Protein AF-A0AAD5QBW0-F1 (afdb_monomer_lite)

Sequence (295 aa):
MEEVVDMKTALEKDIEQLQAEAQAVEAQLRQLMLPSTSAVSSTAVSDGLNMATITKKRRLNEEFDSYVEQIERKRSELRNLEKTMNSLRQRRDEKERLKDSMVWTPLRSLLVASGLVAAVQAGDPWGYSEKSTEYLPPSRWSELNPNCGGTHQSPINLEYEGPDIINRWNTTHGVVPLKFVGDCRNFNLRTLDDLFKWEFNGDSACKVKLQLEGGKTYTLAQYHIHSRSEHTIYRHHYSGEVHFVHKEDGGSGLLVTGLLLHAREGAAESAWVEDVWRTMNEGKEGEPVPVTMQL

Structure (mmCIF, N/CA/C/O backbone):
data_AF-A0AAD5QBW0-F1
#
_entry.id   AF-A0AAD5QBW0-F1
#
loop_
_atom_site.group_PDB
_atom_site.id
_atom_site.type_symbol
_atom_site.label_atom_id
_atom_site.label_alt_id
_atom_site.label_comp_id
_atom_site.label_asym_id
_atom_site.label_entity_id
_atom_site.label_seq_id
_atom_site.pdbx_PDB_ins_code
_atom_site.Cartn_x
_atom_site.Cartn_y
_atom_site.Cartn_z
_atom_site.occupancy
_atom_site.B_iso_or_equiv
_atom_site.auth_seq_id
_atom_site.auth_comp_id
_atom_site.auth_asym_id
_atom_site.auth_atom_id
_atom_site.pdbx_PDB_model_num
ATOM 1 N N . MET A 1 1 ? -1.010 14.456 -5.804 1.00 69.19 1 MET A N 1
ATOM 2 C CA . MET A 1 1 ? -0.952 15.038 -7.174 1.00 69.19 1 MET A CA 1
ATOM 3 C C . MET A 1 1 ? 0.492 15.233 -7.621 1.00 69.19 1 MET A C 1
ATOM 5 O O . MET A 1 1 ? 0.784 14.929 -8.768 1.00 69.19 1 MET A O 1
ATOM 9 N N . GLU A 1 2 ? 1.376 15.679 -6.727 1.00 75.31 2 GLU A N 1
ATOM 10 C CA . GLU A 1 2 ? 2.814 15.853 -6.984 1.00 75.31 2 GLU A CA 1
ATOM 11 C C . GLU A 1 2 ? 3.528 14.549 -7.369 1.00 75.31 2 GLU A C 1
ATOM 13 O O . GLU A 1 2 ? 4.184 14.512 -8.396 1.00 75.31 2 GLU A O 1
ATOM 18 N N . GLU A 1 3 ? 3.269 13.428 -6.690 1.00 75.50 3 GLU A N 1
ATOM 19 C CA . GLU A 1 3 ? 3.831 12.118 -7.086 1.00 75.50 3 GLU A CA 1
ATOM 20 C C . GLU A 1 3 ? 3.460 11.700 -8.514 1.00 75.50 3 GLU A C 1
ATOM 22 O O . GLU A 1 3 ? 4.251 11.111 -9.246 1.00 75.50 3 GLU A O 1
ATOM 27 N N . VAL A 1 4 ? 2.240 12.029 -8.937 1.00 75.69 4 VAL A N 1
ATOM 28 C CA . VAL A 1 4 ? 1.760 11.744 -10.292 1.00 75.69 4 VAL A CA 1
ATOM 29 C C . VAL A 1 4 ? 2.458 12.656 -11.309 1.00 75.69 4 VAL A C 1
ATOM 31 O O . VAL A 1 4 ? 2.722 12.233 -12.432 1.00 75.69 4 VAL A O 1
ATOM 34 N N . VAL A 1 5 ? 2.810 13.883 -10.908 1.00 82.56 5 VAL A N 1
ATOM 35 C CA . VAL A 1 5 ? 3.634 14.812 -11.699 1.00 82.56 5 VAL A CA 1
ATOM 36 C C . VAL A 1 5 ? 5.083 14.322 -11.785 1.00 82.56 5 VAL A C 1
ATOM 38 O O . VAL A 1 5 ? 5.668 14.363 -12.867 1.00 82.56 5 VAL A O 1
ATOM 41 N N . ASP A 1 6 ? 5.647 13.798 -10.699 1.00 86.00 6 ASP A N 1
ATOM 42 C CA . ASP A 1 6 ? 6.995 13.224 -10.681 1.00 86.00 6 ASP A CA 1
ATOM 43 C C . ASP A 1 6 ? 7.077 11.972 -11.561 1.00 86.00 6 ASP A C 1
ATOM 45 O O . ASP A 1 6 ? 7.988 11.853 -12.382 1.00 86.00 6 ASP A O 1
ATOM 49 N N . MET A 1 7 ? 6.084 11.078 -11.473 1.00 84.25 7 MET A N 1
ATOM 50 C CA . MET A 1 7 ? 5.963 9.925 -12.372 1.00 84.25 7 MET A CA 1
ATOM 51 C C . MET A 1 7 ? 5.832 10.355 -13.833 1.00 84.25 7 MET A C 1
ATOM 53 O O . MET A 1 7 ? 6.477 9.766 -14.699 1.00 84.25 7 MET A O 1
ATOM 57 N N . LYS A 1 8 ? 5.040 11.399 -14.115 1.00 87.50 8 LYS A N 1
ATOM 58 C CA . LYS A 1 8 ? 4.914 11.962 -15.463 1.00 87.50 8 LYS A CA 1
ATOM 59 C C . LYS A 1 8 ? 6.275 12.439 -15.977 1.00 87.50 8 LYS A C 1
ATOM 61 O O . LYS A 1 8 ? 6.683 12.051 -17.066 1.00 87.50 8 LYS A O 1
ATOM 66 N N . THR A 1 9 ? 6.984 13.221 -15.169 1.00 91.12 9 THR A N 1
ATOM 67 C CA . THR A 1 9 ? 8.290 13.797 -15.517 1.00 91.12 9 THR A CA 1
ATOM 68 C C . THR A 1 9 ? 9.342 12.709 -15.744 1.00 91.12 9 THR A C 1
ATOM 70 O O . THR A 1 9 ? 10.124 12.776 -16.691 1.00 91.12 9 THR A O 1
ATOM 73 N N . ALA A 1 10 ? 9.355 11.674 -14.899 1.00 91.25 10 ALA A N 1
ATOM 74 C CA . ALA A 1 10 ? 10.242 10.527 -15.064 1.00 91.25 10 ALA A CA 1
ATOM 75 C C . ALA A 1 10 ? 9.948 9.770 -16.368 1.00 91.25 10 ALA A C 1
ATOM 77 O O . ALA A 1 10 ? 10.866 9.444 -17.116 1.00 91.25 10 ALA A O 1
ATOM 78 N N . LEU A 1 11 ? 8.668 9.551 -16.677 1.00 90.06 11 LEU A N 1
ATOM 79 C CA . LEU A 1 11 ? 8.250 8.848 -17.884 1.00 90.06 11 LEU A CA 1
ATOM 80 C C . LEU A 1 11 ? 8.555 9.642 -19.162 1.00 90.06 11 LEU A C 1
ATOM 82 O O . LEU A 1 11 ? 8.978 9.056 -20.156 1.00 90.06 11 LEU A O 1
ATOM 86 N N . GLU A 1 12 ? 8.390 10.967 -19.137 1.00 91.62 12 GLU A N 1
ATOM 87 C CA . GLU A 1 12 ? 8.794 11.861 -20.230 1.00 91.62 12 GLU A CA 1
ATOM 88 C C . GLU A 1 12 ? 10.304 11.779 -20.483 1.00 91.62 12 GLU A C 1
ATOM 90 O O . GLU A 1 12 ? 10.724 11.593 -21.625 1.00 91.62 12 GLU A O 1
ATOM 95 N N . LYS A 1 13 ? 11.116 11.811 -19.421 1.00 94.75 13 LYS A N 1
ATOM 96 C CA . LYS A 1 13 ? 12.574 11.679 -19.525 1.00 94.75 13 LYS A CA 1
ATOM 97 C C . LYS A 1 13 ? 13.004 10.321 -20.089 1.00 94.75 13 LYS A C 1
ATOM 99 O O . LYS A 1 13 ? 13.911 10.259 -20.916 1.00 94.75 13 LYS A O 1
ATOM 104 N N . ASP A 1 14 ? 12.352 9.240 -19.669 1.00 92.38 14 ASP A N 1
ATOM 105 C CA . ASP A 1 14 ? 12.618 7.904 -20.207 1.00 92.38 14 ASP A CA 1
ATOM 106 C C . ASP A 1 14 ? 12.279 7.820 -21.703 1.00 92.38 14 ASP A C 1
ATOM 108 O O . ASP A 1 14 ? 13.019 7.211 -22.475 1.00 92.38 14 ASP A O 1
ATOM 112 N N . ILE A 1 15 ? 11.169 8.436 -22.131 1.00 91.38 15 ILE A N 1
ATOM 113 C CA . ILE A 1 15 ? 10.796 8.510 -23.550 1.00 91.38 15 ILE A CA 1
ATOM 114 C C . ILE A 1 15 ? 11.863 9.278 -24.335 1.00 91.38 15 ILE A C 1
ATOM 116 O O . ILE A 1 15 ? 12.281 8.805 -25.390 1.00 91.38 15 ILE A O 1
ATOM 120 N N . GLU A 1 16 ? 12.326 10.424 -23.831 1.00 93.56 16 GLU A N 1
ATOM 121 C CA . GLU A 1 16 ? 13.389 11.208 -24.472 1.00 93.56 16 GLU A CA 1
ATOM 122 C C . GLU A 1 16 ? 14.689 10.408 -24.608 1.00 93.56 16 GLU A C 1
ATOM 124 O O . GLU A 1 16 ? 15.319 10.425 -25.669 1.00 93.56 16 GLU A O 1
ATOM 129 N N . GLN A 1 17 ? 15.070 9.663 -23.567 1.00 95.44 17 GLN A N 1
ATOM 130 C CA . GLN A 1 17 ? 16.251 8.807 -23.608 1.00 95.44 17 GLN A CA 1
ATOM 131 C C . GLN A 1 17 ? 16.114 7.708 -24.671 1.00 95.44 17 GLN A C 1
ATOM 133 O O . GLN A 1 17 ? 16.999 7.566 -25.516 1.00 95.44 17 GLN A O 1
ATOM 138 N N . LEU A 1 18 ? 14.996 6.976 -24.684 1.00 91.56 18 LEU A N 1
ATOM 139 C CA . LEU A 1 18 ? 14.752 5.927 -25.680 1.00 91.56 18 LEU A CA 1
ATOM 140 C C . LEU A 1 18 ? 14.709 6.492 -27.105 1.00 91.56 18 LEU A C 1
ATOM 142 O O . LEU A 1 18 ? 15.187 5.858 -28.041 1.00 91.56 18 LEU A O 1
ATOM 146 N N . GLN A 1 19 ? 14.169 7.699 -27.290 1.00 90.94 19 GLN A N 1
ATOM 147 C CA . GLN A 1 19 ? 14.186 8.379 -28.585 1.00 90.94 19 GLN A CA 1
ATOM 148 C C . GLN A 1 19 ? 15.608 8.722 -29.037 1.00 90.94 19 GLN A C 1
ATOM 150 O O . GLN A 1 19 ? 15.917 8.565 -30.219 1.00 90.94 19 GLN A O 1
ATOM 155 N N . ALA A 1 20 ? 16.473 9.170 -28.126 1.00 93.94 20 ALA A N 1
ATOM 156 C CA . ALA A 1 20 ? 17.872 9.446 -28.438 1.00 93.94 20 ALA A CA 1
ATOM 157 C C . ALA A 1 20 ? 18.632 8.164 -28.823 1.00 93.94 20 ALA A C 1
ATOM 159 O O . ALA A 1 20 ? 19.391 8.159 -29.796 1.00 93.94 20 ALA A O 1
ATOM 160 N N . GLU A 1 21 ? 18.388 7.062 -28.111 1.00 93.56 21 GLU A N 1
ATOM 161 C CA . GLU A 1 21 ? 18.961 5.745 -28.415 1.00 93.56 21 GLU A CA 1
ATOM 162 C C . GLU A 1 21 ? 18.463 5.217 -29.773 1.00 93.56 21 GLU A C 1
ATOM 164 O O . GLU A 1 21 ? 19.273 4.835 -30.624 1.00 93.56 21 GLU A O 1
ATOM 169 N N . ALA A 1 22 ? 17.159 5.315 -30.051 1.00 86.69 22 ALA A N 1
ATOM 170 C CA . ALA A 1 22 ? 16.573 4.952 -31.343 1.00 86.69 22 ALA A CA 1
ATOM 171 C C . ALA A 1 22 ? 17.166 5.767 -32.507 1.00 86.69 22 ALA A C 1
ATOM 173 O O . ALA A 1 22 ? 17.507 5.205 -33.549 1.00 86.69 22 ALA A O 1
ATOM 174 N N . GLN A 1 23 ? 17.351 7.081 -32.330 1.00 89.50 23 GLN A N 1
ATOM 175 C CA . GLN A 1 23 ? 17.987 7.948 -33.331 1.00 89.50 23 GLN A CA 1
ATOM 176 C C . GLN A 1 23 ? 19.448 7.563 -33.587 1.00 89.50 23 GLN A C 1
ATOM 178 O O . GLN A 1 23 ? 19.913 7.616 -34.729 1.00 89.50 23 GLN A O 1
ATOM 183 N N . ALA A 1 24 ? 20.180 7.149 -32.549 1.00 91.44 24 ALA A N 1
ATOM 184 C CA . ALA A 1 24 ? 21.549 6.670 -32.699 1.00 91.44 24 ALA A CA 1
ATOM 185 C C . ALA A 1 24 ? 21.607 5.365 -33.513 1.00 91.44 24 ALA A C 1
ATOM 187 O O . ALA A 1 24 ? 22.466 5.227 -34.389 1.00 91.44 24 ALA A O 1
ATOM 188 N N . VAL A 1 25 ? 20.678 4.432 -33.277 1.00 86.38 25 VAL A N 1
ATOM 189 C CA . VAL A 1 25 ? 20.552 3.190 -34.061 1.00 86.38 25 VAL A CA 1
ATOM 190 C C . VAL A 1 25 ? 20.153 3.489 -35.509 1.00 86.38 25 VAL A C 1
ATOM 192 O O . VAL A 1 25 ? 20.772 2.969 -36.442 1.00 86.38 25 VAL A O 1
ATOM 195 N N . GLU A 1 26 ? 19.197 4.394 -35.728 1.00 84.62 26 GLU A N 1
ATOM 196 C CA . GLU A 1 26 ? 18.791 4.829 -37.068 1.00 84.62 26 GLU A CA 1
ATOM 197 C C . GLU A 1 26 ? 19.963 5.466 -37.838 1.00 84.62 26 GLU A C 1
ATOM 199 O O . GLU A 1 26 ? 20.172 5.187 -39.023 1.00 84.62 26 GLU A O 1
ATOM 204 N N . ALA A 1 27 ? 20.787 6.281 -37.173 1.00 83.62 27 ALA A N 1
ATOM 205 C CA . ALA A 1 27 ? 21.980 6.871 -37.777 1.00 83.62 27 ALA A CA 1
ATOM 206 C C . ALA A 1 27 ? 22.996 5.800 -38.215 1.00 83.62 27 ALA A C 1
ATOM 208 O O . ALA A 1 27 ? 23.568 5.904 -39.305 1.00 83.62 27 ALA A O 1
ATOM 209 N N . GLN A 1 28 ? 23.185 4.741 -37.418 1.00 86.06 28 GLN A N 1
ATOM 210 C CA . GLN A 1 28 ? 24.030 3.601 -37.793 1.00 86.06 28 GLN A CA 1
ATOM 211 C C . GLN A 1 28 ? 23.459 2.829 -38.991 1.00 86.06 28 GLN A C 1
ATOM 213 O O . GLN A 1 28 ? 24.207 2.462 -39.900 1.00 86.06 28 GLN A O 1
ATOM 218 N N . LEU A 1 29 ? 22.139 2.624 -39.039 1.00 76.81 29 LEU A N 1
ATOM 219 C CA . LEU A 1 29 ? 21.459 2.025 -40.192 1.00 76.81 29 LEU A CA 1
ATOM 220 C C . LEU A 1 29 ? 21.668 2.853 -41.463 1.00 76.81 29 LEU A C 1
ATOM 222 O O . LEU A 1 29 ? 22.031 2.298 -42.503 1.00 76.81 29 LEU A O 1
ATOM 226 N N . ARG A 1 30 ? 21.521 4.181 -41.379 1.00 77.69 30 ARG A N 1
ATOM 227 C CA . ARG A 1 30 ? 21.761 5.102 -42.503 1.00 77.69 30 ARG A CA 1
ATOM 228 C C . ARG A 1 30 ? 23.203 5.036 -43.003 1.00 77.69 30 ARG A C 1
ATOM 230 O O . ARG A 1 30 ? 23.413 4.982 -44.212 1.00 77.69 30 ARG A O 1
ATOM 237 N N . GLN A 1 31 ? 24.190 4.963 -42.107 1.00 81.19 31 GLN A N 1
ATOM 238 C CA . GLN A 1 31 ? 25.598 4.799 -42.494 1.00 81.19 31 GLN A CA 1
ATOM 239 C C . GLN A 1 31 ? 25.850 3.500 -43.269 1.00 81.19 31 GLN A C 1
ATOM 241 O O . GLN A 1 31 ? 26.624 3.498 -44.220 1.00 81.19 31 GLN A O 1
ATOM 246 N N . LEU A 1 32 ? 25.159 2.410 -42.920 1.00 71.44 32 LEU A N 1
ATOM 247 C CA . LEU A 1 32 ? 25.249 1.133 -43.640 1.00 71.44 32 LEU A CA 1
ATOM 248 C C . LEU A 1 32 ? 24.504 1.134 -44.990 1.00 71.44 32 LEU A C 1
ATOM 250 O O . LEU A 1 32 ? 24.638 0.184 -45.768 1.00 71.44 32 LEU A O 1
ATOM 254 N N . MET A 1 33 ? 23.679 2.148 -45.259 1.00 63.62 33 MET A N 1
ATOM 255 C CA . MET A 1 33 ? 22.932 2.326 -46.511 1.00 63.62 33 MET A CA 1
ATOM 256 C C . MET A 1 33 ? 23.618 3.298 -47.483 1.00 63.62 33 MET A C 1
ATOM 258 O O . MET A 1 33 ? 23.231 3.345 -48.650 1.00 63.62 33 MET A O 1
ATOM 262 N N . LEU A 1 34 ? 24.641 4.039 -47.040 1.00 61.66 34 LEU A N 1
ATOM 263 C CA . LEU A 1 34 ? 25.454 4.881 -47.916 1.00 61.66 34 LEU A CA 1
ATOM 264 C C . LEU A 1 34 ? 26.384 4.005 -48.777 1.00 61.66 34 LEU A C 1
ATOM 266 O O . LEU A 1 34 ? 27.020 3.093 -48.245 1.00 61.66 34 LEU A O 1
ATOM 270 N N . PRO A 1 35 ? 26.489 4.252 -50.096 1.00 54.19 35 PRO A N 1
ATOM 271 C CA . PRO A 1 35 ? 27.441 3.539 -50.938 1.00 54.19 35 PRO A CA 1
ATOM 272 C C . PRO A 1 35 ? 28.874 3.866 -50.506 1.00 54.19 35 PRO A C 1
ATOM 274 O O . PRO A 1 35 ? 29.204 5.020 -50.233 1.00 54.19 35 PRO A O 1
ATOM 277 N N . SER A 1 36 ? 29.727 2.843 -50.462 1.00 51.66 36 SER A N 1
ATOM 278 C CA . SER A 1 36 ? 31.157 2.951 -50.174 1.00 51.66 36 SER A CA 1
ATOM 279 C C . SER A 1 36 ? 31.815 3.908 -51.173 1.00 51.66 36 SER A C 1
ATOM 281 O O . SER A 1 36 ? 32.138 3.524 -52.295 1.00 51.66 36 SER A O 1
ATOM 283 N N . THR A 1 37 ? 32.023 5.172 -50.809 1.00 44.75 37 THR A N 1
ATOM 284 C CA . THR A 1 37 ? 32.803 6.101 -51.633 1.00 44.75 37 THR A CA 1
ATOM 285 C C . THR A 1 37 ? 34.286 5.827 -51.420 1.00 44.75 37 THR A C 1
ATOM 287 O O . THR A 1 37 ? 34.983 6.568 -50.730 1.00 44.75 37 THR A O 1
ATOM 290 N N . SER A 1 38 ? 34.781 4.740 -52.000 1.00 42.72 38 SER A N 1
ATOM 291 C CA . SER A 1 38 ? 36.212 4.528 -52.181 1.00 42.72 38 SER A CA 1
ATOM 292 C C . SER A 1 38 ? 36.469 3.757 -53.471 1.00 42.72 38 SER A C 1
ATOM 294 O O . SER A 1 38 ? 36.053 2.612 -53.602 1.00 42.72 38 SER A O 1
ATOM 296 N N . ALA A 1 39 ? 37.228 4.416 -54.350 1.00 39.44 39 ALA A N 1
ATOM 297 C CA . ALA A 1 39 ? 37.867 3.937 -55.574 1.00 39.44 39 ALA A CA 1
ATOM 298 C C . ALA A 1 39 ? 37.021 3.908 -56.862 1.00 39.44 39 ALA A C 1
ATOM 300 O O . ALA A 1 39 ? 36.385 2.928 -57.235 1.00 39.44 39 ALA A O 1
ATOM 301 N N . VAL A 1 40 ? 37.179 4.988 -57.633 1.00 43.34 40 VAL A N 1
ATOM 302 C CA . VAL A 1 40 ? 37.281 4.916 -59.094 1.00 43.34 40 VAL A CA 1
ATOM 303 C C . VAL A 1 40 ? 38.388 3.912 -59.443 1.00 43.34 40 VAL A C 1
ATOM 305 O O . VAL A 1 40 ? 39.564 4.218 -59.276 1.00 43.34 40 VAL A O 1
ATOM 308 N N . SER A 1 41 ? 38.024 2.720 -59.910 1.00 39.09 41 SER A N 1
ATOM 309 C CA . SER A 1 41 ? 38.798 1.961 -60.898 1.00 39.09 41 SER A CA 1
ATOM 310 C C . SER A 1 41 ? 37.943 0.825 -61.455 1.00 39.09 41 SER A C 1
ATOM 312 O O . SER A 1 41 ? 37.334 0.048 -60.727 1.00 39.09 41 SER A O 1
ATOM 314 N N . SER A 1 42 ? 37.881 0.781 -62.777 1.00 45.03 42 SER A N 1
ATOM 315 C CA . SER A 1 42 ? 37.133 -0.148 -63.609 1.00 45.03 42 SER A CA 1
ATOM 316 C C . SER A 1 42 ? 37.512 -1.613 -63.378 1.00 45.03 42 SER A C 1
ATOM 318 O O . SER A 1 42 ? 38.648 -1.979 -63.653 1.00 45.03 42 SER A O 1
ATOM 320 N N . THR A 1 43 ? 36.540 -2.443 -62.995 1.00 36.75 43 THR A N 1
ATOM 321 C CA . THR A 1 43 ? 36.213 -3.744 -63.621 1.00 36.75 43 THR A CA 1
ATOM 322 C C . THR A 1 43 ? 34.988 -4.330 -62.925 1.00 36.75 43 THR A C 1
ATOM 324 O O . THR A 1 43 ? 34.905 -4.340 -61.702 1.00 36.75 43 THR A O 1
ATOM 327 N N . ALA A 1 44 ? 34.025 -4.783 -63.722 1.00 48.62 44 ALA A N 1
ATOM 328 C CA . ALA A 1 44 ? 32.754 -5.322 -63.270 1.00 48.62 44 ALA A CA 1
ATOM 329 C C . ALA A 1 44 ? 32.923 -6.575 -62.396 1.00 48.62 44 ALA A C 1
ATOM 331 O O . ALA A 1 44 ? 33.355 -7.613 -62.889 1.00 48.62 44 ALA A O 1
ATOM 332 N N . VAL A 1 45 ? 32.485 -6.490 -61.140 1.00 37.97 45 VAL A N 1
ATOM 333 C CA . VAL A 1 45 ? 31.944 -7.611 -60.365 1.00 37.97 45 VAL A CA 1
ATOM 334 C C . VAL A 1 45 ? 30.776 -7.049 -59.560 1.00 37.97 45 VAL A C 1
ATOM 336 O O . VAL A 1 45 ? 30.890 -6.001 -58.931 1.00 37.97 45 VAL A O 1
ATOM 339 N N . SER A 1 46 ? 29.623 -7.705 -59.646 1.00 45.78 46 SER A N 1
ATOM 340 C CA . SER A 1 46 ? 28.444 -7.404 -58.841 1.00 45.78 46 SER A CA 1
ATOM 341 C C . SER A 1 46 ? 28.792 -7.524 -57.354 1.00 45.78 46 SER A C 1
ATOM 343 O O . SER A 1 46 ? 28.916 -8.640 -56.844 1.00 45.78 46 SER A O 1
ATOM 345 N N . ASP A 1 47 ? 28.954 -6.389 -56.676 1.00 43.91 47 ASP A N 1
ATOM 346 C CA . ASP A 1 47 ? 29.185 -6.311 -55.233 1.00 43.91 47 ASP A CA 1
ATOM 347 C C . ASP A 1 47 ? 27.907 -6.745 -54.498 1.00 43.91 47 ASP A C 1
ATOM 349 O O . ASP A 1 47 ? 27.021 -5.954 -54.167 1.00 43.91 47 ASP A O 1
ATOM 353 N N . GLY A 1 48 ? 27.767 -8.055 -54.292 1.00 48.03 48 GLY A N 1
ATOM 354 C CA . GLY A 1 48 ? 26.804 -8.590 -53.343 1.00 48.03 48 GLY A CA 1
ATOM 355 C C . GLY A 1 48 ? 27.161 -8.062 -51.958 1.00 48.03 48 GLY A C 1
ATOM 356 O O . GLY A 1 48 ? 28.303 -8.210 -51.523 1.00 48.03 48 GLY A O 1
ATOM 357 N N . LEU A 1 49 ? 26.203 -7.434 -51.265 1.00 54.53 49 LEU A N 1
ATOM 358 C CA . LEU A 1 49 ? 26.382 -7.017 -49.874 1.00 54.53 49 LEU A CA 1
ATOM 359 C C . LEU A 1 49 ? 27.014 -8.173 -49.080 1.00 54.53 49 LEU A C 1
ATOM 361 O O . LEU A 1 49 ? 26.419 -9.245 -48.974 1.00 54.53 49 LEU A O 1
ATOM 365 N N . ASN A 1 50 ? 28.205 -7.951 -48.516 1.00 64.69 50 ASN A N 1
ATOM 366 C CA . ASN A 1 50 ? 28.871 -8.915 -47.642 1.00 64.69 50 ASN A CA 1
ATOM 367 C C . ASN A 1 50 ? 27.869 -9.404 -46.575 1.00 64.69 50 ASN A C 1
ATOM 369 O O . ASN A 1 50 ? 27.222 -8.585 -45.917 1.00 64.69 50 ASN A O 1
ATOM 373 N N . MET A 1 51 ? 27.726 -10.722 -46.397 1.00 60.12 51 MET A N 1
ATOM 374 C CA . MET A 1 51 ? 26.804 -11.339 -45.428 1.00 60.12 51 MET A CA 1
ATOM 375 C C . MET A 1 51 ? 26.925 -10.747 -44.012 1.00 60.12 51 MET A C 1
ATOM 377 O O . MET A 1 51 ? 25.931 -10.670 -43.284 1.00 60.12 51 MET A O 1
ATOM 381 N N . ALA A 1 52 ? 28.111 -10.260 -43.633 1.00 67.75 52 ALA A N 1
ATOM 382 C CA . ALA A 1 52 ? 28.333 -9.536 -42.382 1.00 67.75 52 ALA A CA 1
ATOM 383 C C . ALA A 1 52 ? 27.539 -8.214 -42.301 1.00 67.75 52 ALA A C 1
ATOM 385 O O . ALA A 1 52 ? 26.936 -7.910 -41.271 1.00 67.75 52 ALA A O 1
ATOM 386 N N . THR A 1 53 ? 27.474 -7.451 -43.395 1.00 66.94 53 THR A N 1
ATOM 387 C CA . THR A 1 53 ? 26.697 -6.206 -43.505 1.00 66.94 53 THR A CA 1
ATOM 388 C C . THR A 1 53 ? 25.198 -6.479 -43.439 1.00 66.94 53 THR A C 1
ATOM 390 O O . THR A 1 53 ? 24.475 -5.754 -42.761 1.00 66.94 53 THR A O 1
ATOM 393 N N . ILE A 1 54 ? 24.730 -7.545 -44.097 1.00 68.44 54 ILE A N 1
ATOM 394 C CA . ILE A 1 54 ? 23.319 -7.968 -44.060 1.00 68.44 54 ILE A CA 1
ATOM 395 C C . ILE A 1 54 ? 22.915 -8.343 -42.630 1.00 68.44 54 ILE A C 1
ATOM 397 O O . ILE A 1 54 ? 21.899 -7.870 -42.124 1.00 68.44 54 ILE A O 1
ATOM 401 N N . THR A 1 55 ? 23.749 -9.133 -41.951 1.00 72.56 55 THR A N 1
ATOM 402 C CA . THR A 1 55 ? 23.507 -9.559 -40.565 1.00 72.56 55 THR A CA 1
ATOM 403 C C . THR A 1 55 ? 23.496 -8.366 -39.605 1.00 72.56 55 THR A C 1
ATOM 405 O O . THR A 1 55 ? 22.623 -8.271 -38.744 1.00 72.56 55 THR A O 1
ATOM 408 N N . LYS A 1 56 ? 24.416 -7.408 -39.784 1.00 76.69 56 LYS A N 1
ATOM 409 C CA . LYS A 1 56 ? 24.465 -6.183 -38.973 1.00 76.69 56 LYS A CA 1
ATOM 410 C C . LYS A 1 56 ? 23.240 -5.289 -39.189 1.00 76.69 56 LYS A C 1
ATOM 412 O O . LYS A 1 56 ? 22.691 -4.793 -38.213 1.00 76.69 56 LYS A O 1
ATOM 417 N N . LYS A 1 57 ? 22.788 -5.114 -40.438 1.00 70.19 57 LYS A N 1
ATOM 418 C CA . LYS A 1 57 ? 21.556 -4.367 -40.756 1.00 70.19 57 LYS A CA 1
ATOM 419 C C . LYS A 1 57 ? 20.333 -4.994 -40.103 1.00 70.19 57 LYS A C 1
ATOM 421 O O . LYS A 1 57 ? 19.548 -4.283 -39.493 1.00 70.19 57 LYS A O 1
ATOM 426 N N . ARG A 1 58 ? 20.201 -6.320 -40.192 1.00 73.62 58 ARG A N 1
ATOM 427 C CA . ARG A 1 58 ? 19.096 -7.046 -39.562 1.00 73.62 58 ARG A CA 1
ATOM 428 C C . ARG A 1 58 ? 19.060 -6.817 -38.050 1.00 73.62 58 ARG A C 1
ATOM 430 O O . ARG A 1 58 ? 18.014 -6.455 -37.535 1.00 73.62 58 ARG A O 1
ATOM 437 N N . ARG A 1 59 ? 20.203 -6.956 -37.369 1.00 79.81 59 ARG A N 1
ATOM 438 C CA . ARG A 1 59 ? 20.297 -6.732 -35.919 1.00 79.81 59 ARG A CA 1
ATOM 439 C C . ARG A 1 59 ? 19.918 -5.303 -35.521 1.00 79.81 59 ARG A C 1
ATOM 441 O O . ARG A 1 59 ? 19.188 -5.127 -34.560 1.00 79.81 59 ARG A O 1
ATOM 448 N N . LEU A 1 60 ? 20.409 -4.300 -36.250 1.00 75.00 60 LEU A N 1
ATOM 449 C CA . LEU A 1 60 ? 20.087 -2.900 -35.958 1.00 75.00 60 LEU A CA 1
ATOM 450 C C . LEU A 1 60 ? 18.615 -2.569 -36.245 1.00 75.00 60 LEU A C 1
ATOM 452 O O . LEU A 1 60 ? 18.042 -1.763 -35.527 1.00 75.00 60 LEU A O 1
ATOM 456 N N . ASN A 1 61 ? 17.996 -3.191 -37.255 1.00 73.50 61 ASN A N 1
ATOM 457 C CA . ASN A 1 61 ? 16.552 -3.071 -37.477 1.00 73.50 61 ASN A CA 1
ATOM 458 C C . ASN A 1 61 ? 15.755 -3.688 -36.319 1.00 73.50 61 ASN A C 1
ATOM 460 O O . ASN A 1 61 ? 14.869 -3.031 -35.798 1.00 73.50 61 ASN A O 1
ATOM 464 N N . GLU A 1 62 ? 16.101 -4.905 -35.883 1.00 80.56 62 GLU A N 1
ATOM 465 C CA . GLU A 1 62 ? 15.451 -5.558 -34.732 1.00 80.56 62 GLU A CA 1
ATOM 466 C C . GLU A 1 62 ? 15.607 -4.716 -33.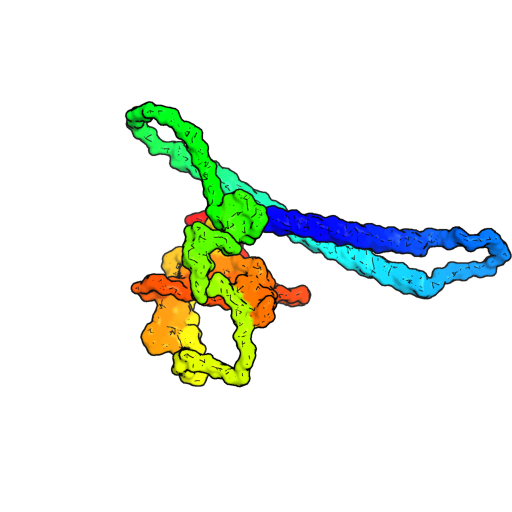446 1.00 80.56 62 GLU A C 1
ATOM 468 O O . GLU A 1 62 ? 14.676 -4.595 -32.653 1.00 80.56 62 GLU A O 1
ATOM 473 N N . GLU A 1 63 ? 16.771 -4.088 -33.254 1.00 85.12 63 GLU A N 1
ATOM 474 C CA . GLU A 1 63 ? 17.036 -3.173 -32.139 1.00 85.12 63 GLU A CA 1
ATOM 475 C C . GLU A 1 63 ? 16.222 -1.870 -32.245 1.00 85.12 63 GLU A C 1
ATOM 477 O O . GLU A 1 63 ? 15.645 -1.424 -31.256 1.00 85.12 63 GLU A O 1
ATOM 482 N N . PHE A 1 64 ? 16.118 -1.283 -33.441 1.00 78.19 64 PHE A N 1
ATOM 483 C CA . PHE A 1 64 ? 15.297 -0.097 -33.689 1.00 78.19 64 PHE A CA 1
ATOM 484 C C . PHE A 1 64 ? 13.806 -0.369 -33.450 1.00 78.19 64 PHE A C 1
ATOM 486 O O . PHE A 1 64 ? 13.152 0.410 -32.758 1.00 78.19 64 PHE A O 1
ATOM 493 N N . ASP A 1 65 ? 13.287 -1.488 -33.959 1.00 75.56 65 ASP A N 1
ATOM 494 C CA . ASP A 1 65 ? 11.890 -1.892 -33.777 1.00 75.56 65 ASP A CA 1
ATOM 495 C C . ASP A 1 65 ? 11.562 -2.089 -32.284 1.00 75.56 65 ASP A C 1
ATOM 497 O O . ASP A 1 65 ? 10.527 -1.620 -31.809 1.00 75.56 65 ASP A O 1
ATOM 501 N N . SER A 1 66 ? 12.487 -2.677 -31.513 1.00 87.19 66 SER A N 1
ATOM 502 C CA . SER A 1 66 ? 12.367 -2.798 -30.051 1.00 87.19 66 SER A CA 1
ATOM 503 C C . SER A 1 66 ? 12.295 -1.438 -29.346 1.00 87.19 66 SER A C 1
ATOM 505 O O . SER A 1 66 ? 11.469 -1.244 -28.450 1.00 87.19 66 SER A O 1
ATOM 507 N N . TYR A 1 67 ? 13.116 -0.460 -29.747 1.00 79.75 67 TYR A N 1
ATOM 508 C CA . TYR A 1 67 ? 13.024 0.891 -29.186 1.00 79.75 67 TYR A CA 1
ATOM 509 C C . TYR A 1 67 ? 11.693 1.567 -29.527 1.00 79.75 67 TYR A C 1
ATOM 511 O O . TYR A 1 67 ? 11.107 2.226 -28.666 1.00 79.75 67 TYR A O 1
ATOM 519 N N . VAL A 1 68 ? 11.188 1.396 -30.753 1.00 79.38 68 VAL A N 1
ATOM 520 C CA . VAL A 1 68 ? 9.885 1.941 -31.164 1.00 79.38 68 VAL A CA 1
ATOM 521 C C . VAL A 1 68 ? 8.761 1.368 -30.299 1.00 79.38 68 VAL A C 1
ATOM 523 O O . VAL A 1 68 ? 7.963 2.140 -29.767 1.00 79.38 68 VAL A O 1
ATOM 526 N N . GLU A 1 69 ? 8.737 0.052 -30.079 1.00 83.81 69 GLU A N 1
ATOM 527 C CA . GLU A 1 69 ? 7.735 -0.604 -29.231 1.00 83.81 69 GLU A CA 1
ATOM 528 C C . GLU A 1 69 ? 7.781 -0.088 -27.781 1.00 83.81 69 GLU A C 1
ATOM 530 O O . GLU A 1 69 ? 6.752 0.272 -27.198 1.00 83.81 69 GLU A O 1
ATOM 535 N N . GLN A 1 70 ? 8.983 0.047 -27.208 1.00 83.81 70 GLN A N 1
ATOM 536 C CA . GLN A 1 70 ? 9.165 0.601 -25.862 1.00 83.81 70 GLN A CA 1
ATOM 537 C C . GLN A 1 70 ? 8.689 2.060 -25.760 1.00 83.81 70 GLN A C 1
ATOM 539 O O . GLN A 1 70 ? 8.031 2.433 -24.782 1.00 83.81 70 GLN A O 1
ATOM 544 N N . ILE A 1 71 ? 8.970 2.886 -26.775 1.00 83.50 71 ILE A N 1
ATOM 545 C CA . ILE A 1 71 ? 8.502 4.278 -26.847 1.00 83.50 71 ILE A CA 1
ATOM 546 C C . ILE A 1 71 ? 6.973 4.328 -26.931 1.00 83.50 71 ILE A C 1
ATOM 548 O O . ILE A 1 71 ? 6.345 5.132 -26.236 1.00 83.50 71 ILE A O 1
ATOM 552 N N . GLU A 1 72 ? 6.347 3.493 -27.762 1.00 83.88 72 GLU A N 1
ATOM 553 C CA . GLU A 1 72 ? 4.888 3.444 -27.899 1.00 83.88 72 GLU A CA 1
ATOM 554 C C . GLU A 1 72 ? 4.199 3.025 -26.598 1.00 83.88 72 GLU A C 1
ATOM 556 O O . GLU A 1 72 ? 3.209 3.656 -26.199 1.00 83.88 72 GLU A O 1
ATOM 561 N N . ARG A 1 73 ? 4.764 2.037 -25.893 1.00 87.81 73 ARG A N 1
ATOM 562 C CA . ARG A 1 73 ? 4.296 1.598 -24.575 1.00 87.81 73 ARG A CA 1
ATOM 563 C C . ARG A 1 73 ? 4.368 2.726 -23.550 1.00 87.81 73 ARG A C 1
ATOM 565 O O . ARG A 1 73 ? 3.335 3.083 -22.981 1.00 87.81 73 ARG A O 1
ATOM 572 N N . LYS A 1 74 ? 5.535 3.360 -23.381 1.00 86.81 74 LYS A N 1
ATOM 573 C CA . LYS A 1 74 ? 5.696 4.477 -22.431 1.00 86.81 74 LYS A CA 1
ATOM 574 C C . LYS A 1 74 ? 4.818 5.677 -22.791 1.00 86.81 74 LYS A C 1
ATOM 576 O O . LYS A 1 74 ? 4.231 6.298 -21.911 1.00 86.81 74 LYS A O 1
ATOM 581 N N . ARG A 1 75 ? 4.626 5.982 -24.080 1.00 87.12 75 ARG A N 1
ATOM 582 C CA . ARG A 1 75 ? 3.663 7.014 -24.517 1.00 87.12 75 ARG A CA 1
ATOM 583 C C . ARG A 1 75 ? 2.220 6.648 -24.173 1.00 87.12 75 ARG A C 1
ATOM 585 O O . ARG A 1 75 ? 1.418 7.539 -23.906 1.00 87.12 75 ARG A O 1
ATOM 592 N N . SER A 1 76 ? 1.861 5.367 -24.210 1.00 85.19 76 SER A N 1
ATOM 593 C CA . SER A 1 76 ? 0.538 4.900 -23.783 1.00 85.19 76 SER A CA 1
ATOM 594 C C . SER A 1 76 ? 0.334 5.060 -22.281 1.00 85.19 76 SER A C 1
ATOM 596 O O . SER A 1 76 ? -0.690 5.598 -21.858 1.00 85.19 76 SER A O 1
ATOM 598 N N . GLU A 1 77 ? 1.338 4.681 -21.490 1.00 88.25 77 GLU A N 1
ATOM 599 C CA . GLU A 1 77 ? 1.367 4.906 -20.043 1.00 88.25 77 GLU A CA 1
ATOM 600 C C . GLU A 1 77 ? 1.231 6.399 -19.718 1.00 88.25 77 GLU A C 1
ATOM 602 O O . GLU A 1 77 ? 0.388 6.769 -18.902 1.00 88.25 77 GLU A O 1
ATOM 607 N N . LEU A 1 78 ? 1.948 7.267 -20.442 1.00 88.19 78 LEU A N 1
ATOM 608 C CA . LEU A 1 78 ? 1.868 8.720 -20.284 1.00 88.19 78 LEU A CA 1
ATOM 609 C C . LEU A 1 78 ? 0.454 9.245 -20.565 1.00 88.19 78 LEU A C 1
ATOM 611 O O . LEU A 1 78 ? -0.094 9.996 -19.763 1.00 88.19 78 LEU A O 1
ATOM 615 N N . ARG A 1 79 ? -0.185 8.801 -21.657 1.00 86.31 79 ARG A N 1
ATOM 616 C CA . ARG A 1 79 ? -1.575 9.180 -21.976 1.00 86.31 79 ARG A CA 1
ATOM 617 C C . ARG A 1 79 ? -2.560 8.738 -20.896 1.00 86.31 79 ARG A C 1
ATOM 619 O O . ARG A 1 79 ? -3.501 9.470 -20.591 1.00 86.31 79 ARG A O 1
ATOM 626 N N . ASN A 1 80 ? -2.385 7.540 -20.344 1.00 83.25 80 ASN A N 1
ATOM 627 C CA . ASN A 1 80 ? -3.238 7.045 -19.265 1.00 83.25 80 ASN A CA 1
ATOM 628 C C . ASN A 1 80 ? -3.025 7.859 -17.986 1.00 83.25 80 ASN A C 1
ATOM 630 O O . ASN A 1 80 ? -3.999 8.279 -17.364 1.00 83.25 80 ASN A O 1
ATOM 634 N N . LEU A 1 81 ? -1.771 8.162 -17.652 1.00 86.88 81 LEU A N 1
ATOM 635 C CA . LEU A 1 81 ? -1.415 9.000 -16.514 1.00 86.88 81 LEU A CA 1
ATOM 636 C C . LEU A 1 81 ? -2.017 10.407 -16.638 1.00 86.88 81 LEU A C 1
ATOM 638 O O . LEU A 1 81 ? -2.608 10.910 -15.685 1.00 86.88 81 LEU A O 1
ATOM 642 N N . GLU A 1 82 ? -1.954 11.019 -17.822 1.00 84.62 82 GLU A N 1
ATOM 643 C CA . GLU A 1 82 ? -2.553 12.330 -18.092 1.00 84.62 82 GLU A CA 1
ATOM 644 C C . GLU A 1 82 ? -4.079 12.322 -17.979 1.00 84.62 82 GLU A C 1
ATOM 646 O O . GLU A 1 82 ? -4.659 13.251 -17.412 1.00 84.62 82 GLU A O 1
ATOM 651 N N . LYS A 1 83 ? -4.748 11.267 -18.463 1.00 83.00 83 LYS A N 1
ATOM 652 C CA . LYS A 1 83 ? -6.195 11.091 -18.256 1.00 83.00 83 LYS A CA 1
ATOM 653 C C . LYS A 1 83 ? -6.528 11.023 -16.770 1.00 83.00 83 LYS A C 1
ATOM 655 O O . LYS A 1 83 ? -7.438 11.726 -16.326 1.00 83.00 83 LYS A O 1
ATOM 660 N N . THR A 1 84 ? -5.768 10.244 -16.002 1.00 79.69 84 THR A N 1
ATOM 661 C CA . THR A 1 84 ? -5.932 10.152 -14.549 1.00 79.69 84 THR A CA 1
ATOM 662 C C . THR A 1 84 ? -5.736 11.521 -13.906 1.00 79.69 84 THR A C 1
ATOM 664 O O . THR A 1 84 ? -6.627 11.992 -13.205 1.00 79.69 84 THR A O 1
ATOM 667 N N . MET A 1 85 ? -4.651 12.232 -14.219 1.00 82.06 85 MET A N 1
ATOM 668 C CA . MET A 1 85 ? -4.396 13.581 -13.700 1.00 82.06 85 MET A CA 1
ATOM 669 C C . MET A 1 85 ? -5.523 14.567 -14.013 1.00 82.06 85 MET A C 1
ATOM 671 O O . MET A 1 85 ? -5.923 15.335 -13.139 1.00 82.06 85 MET A O 1
ATOM 675 N N . ASN A 1 86 ? -6.047 14.553 -15.238 1.00 83.38 86 ASN A N 1
ATOM 676 C CA . ASN A 1 86 ? -7.147 15.427 -15.631 1.00 83.38 86 ASN A CA 1
ATOM 677 C C . ASN A 1 86 ? -8.430 15.088 -14.867 1.00 83.38 86 ASN A C 1
ATOM 679 O O . ASN A 1 86 ? -9.099 16.000 -14.385 1.00 83.38 86 ASN A O 1
ATOM 683 N N . SER A 1 87 ? -8.731 13.800 -14.680 1.00 79.88 87 SER A N 1
ATOM 684 C CA . SER A 1 87 ? -9.881 13.380 -13.873 1.00 79.88 87 SER A CA 1
ATOM 685 C C . SER A 1 87 ? -9.749 13.821 -12.409 1.00 79.88 87 SER A C 1
ATOM 687 O O . SER A 1 87 ? -10.705 14.329 -11.829 1.00 79.88 87 SER A O 1
ATOM 689 N N . LEU A 1 88 ? -8.545 13.727 -11.833 1.00 78.75 88 LEU A N 1
ATOM 690 C CA . LEU A 1 88 ? -8.262 14.165 -10.466 1.00 78.75 88 LEU A CA 1
ATOM 691 C C . LEU A 1 88 ? -8.370 15.683 -10.311 1.00 78.75 88 LEU A C 1
ATOM 693 O O . LEU A 1 88 ? -8.947 16.163 -9.338 1.00 78.75 88 LEU A O 1
ATOM 697 N N . ARG A 1 89 ? -7.859 16.450 -11.281 1.00 83.38 89 ARG A N 1
ATOM 698 C CA . ARG A 1 89 ? -8.018 17.912 -11.305 1.00 83.38 89 ARG A CA 1
ATOM 699 C C . ARG A 1 89 ? -9.488 18.304 -11.385 1.00 83.38 89 ARG A C 1
ATOM 701 O O . ARG A 1 89 ? -9.922 19.146 -10.611 1.00 83.38 89 ARG A O 1
ATOM 708 N N . GLN A 1 90 ? -10.258 17.652 -12.254 1.00 80.56 90 GLN A N 1
ATOM 709 C CA . GLN A 1 90 ? -11.686 17.919 -12.389 1.00 80.56 90 GLN A CA 1
ATOM 710 C C . GLN A 1 90 ? -12.446 17.643 -11.085 1.00 80.56 90 GLN A C 1
ATOM 712 O O . GLN A 1 90 ? -13.254 18.476 -10.681 1.00 80.56 90 GLN A O 1
ATOM 717 N N . ARG A 1 91 ? -12.147 16.529 -10.401 1.00 79.38 91 ARG A N 1
ATOM 718 C CA . ARG A 1 91 ? -12.728 16.204 -9.086 1.00 79.38 91 ARG A CA 1
ATOM 719 C C . ARG A 1 91 ? -12.370 17.243 -8.026 1.00 79.38 91 ARG A C 1
ATOM 721 O O . ARG A 1 91 ? -13.246 17.700 -7.299 1.00 79.38 91 ARG A O 1
ATOM 728 N N . ARG A 1 92 ? -11.107 17.678 -7.973 1.00 80.75 92 ARG A N 1
ATOM 729 C CA . ARG A 1 92 ? -10.677 18.757 -7.072 1.00 80.75 92 ARG A CA 1
ATOM 730 C C . ARG A 1 92 ? -11.433 20.058 -7.354 1.00 80.75 92 ARG A C 1
ATOM 732 O O . ARG A 1 92 ? -11.931 20.682 -6.426 1.00 80.75 92 ARG A O 1
ATOM 739 N N . ASP A 1 93 ? -11.549 20.457 -8.616 1.00 81.94 93 ASP A N 1
ATOM 740 C CA . ASP A 1 93 ? -12.214 21.707 -8.997 1.00 81.94 93 ASP A CA 1
ATOM 741 C C . ASP A 1 93 ? -13.742 21.643 -8.780 1.00 81.94 93 ASP A C 1
ATOM 743 O O . ASP A 1 93 ? -14.400 22.663 -8.572 1.00 81.94 93 ASP A O 1
ATOM 747 N N . GLU A 1 94 ? -14.342 20.454 -8.851 1.00 80.81 94 GLU A N 1
ATOM 748 C CA . GLU A 1 94 ? -15.728 20.209 -8.437 1.00 80.81 94 GLU A CA 1
ATOM 749 C C . GLU A 1 94 ? -15.881 20.323 -6.917 1.00 80.81 94 GLU A C 1
ATOM 751 O O . GLU A 1 94 ? -16.789 21.003 -6.445 1.00 80.81 94 GLU A O 1
ATOM 756 N N . LYS A 1 95 ? -14.947 19.757 -6.148 1.00 71.88 95 LYS A N 1
ATOM 757 C CA . LYS A 1 95 ? -14.915 19.853 -4.685 1.00 71.88 95 LYS A CA 1
ATOM 758 C C . LYS A 1 95 ? -14.768 21.289 -4.191 1.00 71.88 95 LYS A C 1
ATOM 760 O O . LYS A 1 95 ? -15.488 21.682 -3.278 1.00 71.88 95 LYS A O 1
ATOM 765 N N . GLU A 1 96 ? -13.892 22.084 -4.802 1.00 74.38 96 GLU A N 1
ATOM 766 C CA . GLU A 1 96 ? -13.761 23.512 -4.481 1.00 74.38 96 GLU A CA 1
ATOM 767 C C . GLU A 1 96 ? -15.052 24.277 -4.800 1.00 74.38 96 GLU A C 1
ATOM 769 O O . GLU A 1 96 ? -15.547 25.026 -3.963 1.00 74.38 96 GLU A O 1
ATOM 774 N N . ARG A 1 97 ? -15.694 23.994 -5.942 1.00 76.25 97 ARG A N 1
ATOM 775 C CA . ARG A 1 97 ? -17.009 24.576 -6.266 1.00 76.25 97 ARG A CA 1
ATOM 776 C C . ARG A 1 97 ? -18.104 24.169 -5.280 1.00 76.25 97 ARG A C 1
ATOM 778 O O . ARG A 1 97 ? -18.947 24.997 -4.937 1.00 76.25 97 ARG A O 1
ATOM 785 N N . LEU A 1 98 ? -18.104 22.922 -4.809 1.00 71.94 98 LEU A N 1
ATOM 786 C CA . LEU A 1 98 ? -19.047 22.453 -3.794 1.00 71.94 98 LEU A CA 1
ATOM 787 C C . LEU A 1 98 ? -18.798 23.131 -2.442 1.00 71.94 98 LEU A C 1
ATOM 789 O O . LEU A 1 98 ? -19.758 23.586 -1.819 1.00 71.94 98 LEU A O 1
ATOM 793 N N . LYS A 1 99 ? -17.535 23.267 -2.017 1.00 66.75 99 LYS A N 1
ATOM 794 C CA . LYS A 1 99 ? -17.163 24.022 -0.811 1.00 66.75 99 LYS A CA 1
ATOM 795 C C . LYS A 1 99 ? -17.629 25.475 -0.904 1.00 66.75 99 LYS A C 1
ATOM 797 O O . LYS A 1 99 ? -18.297 25.932 0.019 1.00 66.75 99 LYS A O 1
ATOM 802 N N . ASP A 1 100 ? -17.377 26.150 -2.024 1.00 68.12 100 ASP A N 1
ATOM 803 C CA . ASP A 1 100 ? -17.824 27.529 -2.260 1.00 68.12 100 ASP A CA 1
ATOM 804 C C . ASP A 1 100 ? -19.357 27.651 -2.253 1.00 68.12 100 ASP A C 1
ATOM 806 O O . ASP A 1 100 ? -19.907 28.617 -1.723 1.00 68.12 100 ASP A O 1
ATOM 810 N N . SER A 1 101 ? -20.073 26.646 -2.774 1.00 60.25 101 SER A N 1
ATOM 811 C CA . SER A 1 101 ? -21.544 26.615 -2.763 1.00 60.25 101 SER A CA 1
ATOM 812 C C . SER A 1 101 ? -22.154 26.366 -1.376 1.00 60.25 101 SER A C 1
ATOM 814 O O . SER A 1 101 ? -23.282 26.783 -1.115 1.00 60.25 101 SER A O 1
ATOM 816 N N . MET A 1 102 ? -21.414 25.717 -0.469 1.00 49.09 102 MET A N 1
ATOM 817 C CA . MET A 1 102 ? -21.868 25.395 0.889 1.00 49.09 102 MET A CA 1
ATOM 818 C C . MET A 1 102 ? -21.712 26.580 1.862 1.00 49.09 102 MET A C 1
ATOM 820 O O . MET A 1 102 ? -22.282 26.571 2.954 1.00 49.09 102 MET A O 1
ATOM 824 N N . VAL A 1 103 ? -21.026 27.654 1.451 1.00 48.12 103 VAL A N 1
ATOM 825 C CA . VAL A 1 103 ? -20.916 28.917 2.198 1.00 48.12 103 VAL A CA 1
ATOM 826 C C . VAL A 1 103 ? -22.025 29.896 1.774 1.00 48.12 103 VAL A C 1
ATOM 828 O O . VAL A 1 103 ? -21.753 31.003 1.323 1.00 48.12 103 VAL A O 1
ATOM 831 N N . TRP A 1 104 ? -23.307 29.531 1.924 1.00 35.00 104 TRP A N 1
ATOM 832 C CA . TRP A 1 104 ? -24.395 30.528 1.924 1.00 35.00 104 TRP A CA 1
ATOM 833 C C . TRP A 1 104 ? -25.668 30.068 2.653 1.00 35.00 104 TRP A C 1
ATOM 835 O O . TRP A 1 104 ? -26.659 29.716 2.034 1.00 35.00 104 TRP A O 1
ATOM 845 N N . THR A 1 105 ? -25.659 30.160 3.988 1.00 42.84 105 THR A N 1
ATOM 846 C CA . THR A 1 105 ? -26.720 30.856 4.749 1.00 42.84 105 THR A CA 1
ATOM 847 C C . THR A 1 105 ? -26.224 31.221 6.155 1.00 42.84 105 THR A C 1
ATOM 849 O O . THR A 1 105 ? -26.303 30.393 7.062 1.00 42.84 105 THR A O 1
ATOM 852 N N . PRO A 1 106 ? -25.800 32.474 6.398 1.00 40.16 106 PRO A N 1
ATOM 853 C CA . PRO A 1 106 ? -25.880 33.056 7.727 1.00 40.16 106 PRO A CA 1
ATOM 854 C C . PRO A 1 106 ? -26.876 34.219 7.714 1.00 40.16 106 PRO A C 1
ATOM 856 O O . PRO A 1 106 ? -26.698 35.232 7.033 1.00 40.16 106 PRO A O 1
ATOM 859 N N . LEU A 1 107 ? -27.949 34.080 8.492 1.00 36.25 107 LEU A N 1
ATOM 860 C CA . LEU A 1 107 ? -28.791 35.211 8.850 1.00 36.25 107 LEU A CA 1
ATOM 861 C C . LEU A 1 107 ? -27.972 36.151 9.754 1.00 36.25 107 LEU A C 1
ATOM 863 O O . LEU A 1 107 ? -27.430 35.745 10.778 1.00 36.25 107 LEU A O 1
ATOM 867 N N . ARG A 1 108 ? -27.876 37.404 9.309 1.00 38.56 108 ARG A N 1
ATOM 868 C CA . ARG A 1 108 ? -27.236 38.586 9.909 1.00 38.56 108 ARG A CA 1
ATOM 869 C C . ARG A 1 108 ? -27.111 38.607 11.443 1.00 38.56 108 ARG A C 1
ATOM 871 O O . ARG A 1 108 ? -28.111 38.619 12.154 1.00 38.56 108 ARG A O 1
ATOM 878 N N . SER A 1 109 ? -25.901 38.899 11.919 1.00 31.31 109 SER A N 1
ATOM 879 C CA . SER A 1 109 ? -25.656 39.879 12.990 1.00 31.31 109 SER A CA 1
ATOM 880 C C . SER A 1 109 ? -24.279 40.524 12.797 1.00 31.31 109 SER A C 1
ATOM 882 O O . SER A 1 109 ? -23.296 39.837 12.541 1.00 31.31 109 SER A O 1
ATOM 884 N N . LEU A 1 110 ? -24.250 41.860 12.827 1.00 38.00 110 LEU A N 1
ATOM 885 C CA . LEU A 1 110 ? -23.073 42.716 12.644 1.00 38.00 110 LEU A CA 1
ATOM 886 C C . LEU A 1 110 ? -22.001 42.468 13.720 1.00 38.00 110 LEU A C 1
ATOM 888 O O . LEU A 1 110 ? -22.345 42.456 14.897 1.00 38.00 110 LEU A O 1
ATOM 892 N N . LEU A 1 111 ? -20.721 42.470 13.323 1.00 32.81 111 LEU A N 1
ATOM 893 C CA . LEU A 1 111 ? -19.676 43.356 13.868 1.00 32.81 111 LEU A CA 1
ATOM 894 C C . LEU A 1 111 ? -18.399 43.312 13.000 1.00 32.81 111 LEU A C 1
ATOM 896 O O . LEU A 1 111 ? -18.103 42.334 12.325 1.00 32.81 111 LEU A O 1
ATOM 900 N N . VAL A 1 112 ? -17.717 44.455 12.979 1.00 35.84 112 VAL A N 1
ATOM 901 C CA . VAL A 1 112 ? -16.647 44.916 12.079 1.00 35.84 112 VAL A CA 1
ATOM 902 C C . VAL A 1 112 ? -15.283 44.291 12.408 1.00 35.84 112 VAL A C 1
ATOM 904 O O . VAL A 1 112 ? -14.937 44.229 13.581 1.00 35.84 112 VAL A O 1
ATOM 907 N N . ALA A 1 113 ? -14.489 43.944 11.383 1.00 31.25 113 ALA A N 1
ATOM 908 C CA . ALA A 1 113 ? -13.108 44.422 11.147 1.00 31.25 113 ALA A CA 1
ATOM 909 C C . ALA A 1 113 ? -12.247 43.404 10.371 1.00 31.25 113 ALA A C 1
ATOM 911 O O . ALA A 1 113 ? -12.041 42.278 10.803 1.00 31.25 113 ALA A O 1
ATOM 912 N N . SER A 1 114 ? -11.737 43.876 9.232 1.00 39.75 114 SER A N 1
ATOM 913 C CA . SER A 1 114 ? -10.562 43.463 8.454 1.00 39.75 114 SER A CA 1
ATOM 914 C C . SER A 1 114 ? -9.839 42.157 8.800 1.00 39.75 114 SER A C 1
ATOM 916 O O . SER A 1 114 ? -9.129 42.056 9.795 1.00 39.75 114 SER A O 1
ATOM 918 N N . GLY A 1 115 ? -9.869 41.236 7.837 1.00 32.94 115 GLY A N 1
ATOM 919 C CA . GLY A 1 115 ? -8.958 40.103 7.764 1.00 32.94 115 GLY A CA 1
ATOM 920 C C . GLY A 1 115 ? -9.353 39.152 6.643 1.00 32.94 115 GLY A C 1
ATOM 921 O O . GLY A 1 115 ? -9.846 38.066 6.914 1.00 32.94 115 GLY A O 1
ATOM 922 N N . LEU A 1 116 ? -9.151 39.551 5.382 1.00 34.91 116 LEU A N 1
ATOM 923 C CA . LEU A 1 116 ? -9.061 38.592 4.275 1.00 34.91 116 LEU A CA 1
ATOM 924 C C . LEU A 1 116 ? -7.765 37.794 4.471 1.00 34.91 116 LEU A C 1
ATOM 926 O O . LEU A 1 116 ? -6.750 38.059 3.835 1.00 34.91 116 LEU A O 1
ATOM 930 N N . VAL A 1 117 ? -7.782 36.842 5.400 1.00 34.53 117 VAL A N 1
ATOM 931 C CA . VAL A 1 117 ? -6.879 35.703 5.324 1.00 34.53 117 VAL A CA 1
ATOM 932 C C . VAL A 1 117 ? -7.583 34.751 4.378 1.00 34.53 117 VAL A C 1
ATOM 934 O O . VAL A 1 117 ? -8.526 34.063 4.763 1.00 34.53 117 VAL A O 1
ATOM 937 N N . ALA A 1 118 ? -7.175 34.768 3.109 1.00 33.84 118 ALA A N 1
ATOM 938 C CA . ALA A 1 118 ? -7.387 33.607 2.268 1.00 33.84 118 ALA A CA 1
ATOM 939 C C . ALA A 1 118 ? -6.783 32.436 3.046 1.00 33.84 118 ALA A C 1
ATOM 941 O O . ALA A 1 118 ? -5.569 32.398 3.259 1.00 33.84 118 ALA A O 1
ATOM 942 N N . ALA A 1 119 ? -7.629 31.547 3.563 1.00 32.28 119 ALA A N 1
ATOM 943 C CA . ALA A 1 119 ? -7.174 30.274 4.076 1.00 32.28 119 ALA A CA 1
ATOM 944 C C . ALA A 1 119 ? -6.626 29.521 2.863 1.00 32.28 119 ALA A C 1
ATOM 946 O O . ALA A 1 119 ? -7.354 28.810 2.177 1.00 32.28 119 ALA A O 1
ATOM 947 N N . VAL A 1 120 ? -5.350 29.748 2.545 1.00 32.81 120 VAL A N 1
ATOM 948 C CA . VAL A 1 120 ? -4.573 28.793 1.769 1.00 32.81 120 VAL A CA 1
ATOM 949 C C . VAL A 1 120 ? -4.739 27.501 2.550 1.00 32.81 120 VAL A C 1
ATOM 951 O O . VAL A 1 120 ? -4.322 27.435 3.708 1.00 32.81 120 VAL A O 1
ATOM 954 N N . GLN A 1 121 ? -5.451 26.528 1.980 1.00 36.84 121 GLN A N 1
ATOM 955 C CA . GLN A 1 121 ? -5.415 25.175 2.504 1.00 36.84 121 GLN A CA 1
ATOM 956 C C . GLN A 1 121 ? -3.938 24.792 2.498 1.00 36.84 121 GLN A C 1
ATOM 958 O O . GLN A 1 121 ? -3.366 24.565 1.434 1.00 36.84 121 GLN A O 1
ATOM 963 N N . ALA A 1 122 ? -3.291 24.850 3.663 1.00 43.53 122 ALA A N 1
ATOM 964 C CA . ALA A 1 122 ? -1.957 24.313 3.810 1.00 43.53 122 ALA A CA 1
ATOM 965 C C . ALA A 1 122 ? -2.068 22.846 3.392 1.00 43.53 122 ALA A C 1
ATOM 967 O O . ALA A 1 122 ? -2.936 22.135 3.907 1.00 43.53 122 ALA A O 1
ATOM 968 N N . GLY A 1 123 ? -1.265 22.436 2.407 1.00 55.78 123 GLY A N 1
ATOM 969 C CA . GLY A 1 123 ? -1.114 21.023 2.086 1.00 55.78 123 GLY A CA 1
ATOM 970 C C . GLY A 1 123 ? -0.722 20.250 3.343 1.00 55.78 123 GLY A C 1
ATOM 971 O O . GLY A 1 123 ? -0.298 20.845 4.342 1.00 55.78 123 GLY A O 1
ATOM 972 N N . ASP A 1 124 ? -0.895 18.932 3.314 1.00 65.88 124 ASP A N 1
ATOM 973 C CA . ASP A 1 124 ? -0.497 18.108 4.447 1.00 65.88 124 ASP A CA 1
ATOM 974 C C . ASP A 1 124 ? 0.956 18.413 4.834 1.00 65.88 124 ASP A C 1
ATOM 976 O O . ASP A 1 124 ? 1.812 18.580 3.962 1.00 65.88 124 ASP A O 1
ATOM 980 N N . PRO A 1 125 ? 1.275 18.512 6.136 1.00 82.56 125 PRO A N 1
ATOM 981 C CA . PRO A 1 125 ? 2.614 18.906 6.573 1.00 82.56 125 PRO A CA 1
ATOM 982 C C . PRO A 1 125 ? 3.684 17.852 6.237 1.00 82.56 125 PRO A C 1
ATOM 984 O O . PRO A 1 125 ? 4.867 18.062 6.505 1.00 82.56 125 PRO A O 1
ATOM 987 N N . TRP A 1 126 ? 3.277 16.721 5.664 1.00 86.94 126 TRP A N 1
ATOM 988 C CA . TRP A 1 126 ? 4.082 15.552 5.363 1.00 86.94 126 TRP A CA 1
ATOM 989 C C . TRP A 1 126 ? 3.812 15.060 3.934 1.00 86.94 126 TRP A C 1
ATOM 991 O O . TRP A 1 126 ? 2.735 15.261 3.382 1.00 86.94 126 TRP A O 1
ATOM 1001 N N . GLY A 1 127 ? 4.799 14.381 3.357 1.00 83.06 127 GLY A N 1
ATOM 1002 C CA . GLY A 1 127 ? 4.689 13.684 2.076 1.00 83.06 127 GLY A CA 1
ATOM 1003 C C . GLY A 1 127 ? 5.907 12.793 1.840 1.00 83.06 127 GLY A C 1
ATOM 1004 O O . GLY A 1 127 ? 6.717 12.609 2.748 1.00 83.06 127 GLY A O 1
ATOM 1005 N N . TYR A 1 128 ? 6.048 12.235 0.636 1.00 84.06 128 TYR A N 1
ATOM 1006 C CA . TYR A 1 128 ? 7.042 11.185 0.355 1.00 84.06 128 TYR A CA 1
ATOM 1007 C C . TYR A 1 128 ? 8.308 11.661 -0.379 1.00 84.06 128 TYR A C 1
ATOM 1009 O O . TYR A 1 128 ? 9.329 10.976 -0.360 1.00 84.06 128 TYR A O 1
ATOM 1017 N N . SER A 1 129 ? 8.276 12.833 -1.022 1.00 84.88 129 SER A N 1
ATOM 1018 C CA . SER A 1 129 ? 9.427 13.344 -1.783 1.00 84.88 129 SER A CA 1
ATOM 1019 C C . SER A 1 129 ? 10.486 13.966 -0.876 1.00 84.88 129 SER A C 1
ATOM 1021 O O . SER A 1 129 ? 10.271 15.035 -0.310 1.00 84.88 129 SER A O 1
ATOM 1023 N N . GLU A 1 130 ? 11.677 13.360 -0.833 1.00 86.44 130 GLU A N 1
ATOM 1024 C CA . GLU A 1 130 ? 12.869 13.887 -0.138 1.00 86.44 130 GLU A CA 1
ATOM 1025 C C . GLU A 1 130 ? 13.330 15.267 -0.641 1.00 86.44 130 GLU A C 1
ATOM 1027 O O . GLU A 1 130 ? 14.151 15.924 -0.006 1.00 86.44 130 GLU A O 1
ATOM 1032 N N . LYS A 1 131 ? 12.829 15.713 -1.797 1.00 83.00 131 LYS A N 1
ATOM 1033 C CA . LYS A 1 131 ? 13.191 16.999 -2.408 1.00 83.00 131 LYS A CA 1
ATOM 1034 C C . LYS A 1 131 ? 12.153 18.092 -2.180 1.00 83.00 131 LYS A C 1
ATOM 1036 O O . LYS A 1 131 ? 12.387 19.216 -2.622 1.00 83.00 131 LYS A O 1
ATOM 1041 N N . SER A 1 132 ? 11.022 17.776 -1.547 1.00 79.12 132 SER A N 1
ATOM 1042 C CA . SER A 1 132 ? 9.956 18.756 -1.363 1.00 79.12 132 SER A CA 1
ATOM 1043 C C . SER A 1 132 ? 10.414 19.910 -0.475 1.00 79.12 132 SER A C 1
ATOM 1045 O O . SER A 1 132 ? 11.097 19.725 0.534 1.00 79.12 132 SER A O 1
ATOM 1047 N N . THR A 1 133 ? 10.020 21.119 -0.869 1.00 83.12 133 THR A N 1
ATOM 1048 C CA . THR A 1 133 ? 10.129 22.330 -0.048 1.00 83.12 133 THR A CA 1
ATOM 1049 C C . THR A 1 133 ? 8.804 22.704 0.615 1.00 83.12 133 THR A C 1
ATOM 1051 O O . THR A 1 133 ? 8.764 23.668 1.375 1.00 83.12 133 THR A O 1
ATOM 1054 N N . GLU A 1 134 ? 7.723 21.982 0.308 1.00 83.19 134 GLU A N 1
ATOM 1055 C CA . GLU A 1 134 ? 6.353 22.296 0.736 1.00 83.19 134 GLU A CA 1
ATOM 1056 C C . GLU A 1 134 ? 5.921 21.487 1.966 1.00 83.19 134 GLU A C 1
ATOM 1058 O O . GLU A 1 134 ? 5.142 21.978 2.782 1.00 83.19 134 GLU A O 1
ATOM 1063 N N . TYR A 1 135 ? 6.469 20.282 2.137 1.00 83.88 135 TYR A N 1
ATOM 1064 C CA . TYR A 1 135 ? 6.172 19.375 3.245 1.00 83.88 135 TYR A CA 1
ATOM 1065 C C . TYR A 1 135 ? 7.421 18.628 3.720 1.00 83.88 135 TYR A C 1
ATOM 1067 O O . TYR A 1 135 ? 8.463 18.633 3.061 1.00 83.88 135 TYR A O 1
ATOM 1075 N N . LEU A 1 136 ? 7.324 17.959 4.873 1.00 88.12 136 LEU A N 1
ATOM 1076 C CA . LEU A 1 136 ? 8.423 17.154 5.400 1.00 88.12 136 LEU A CA 1
ATOM 1077 C C . LEU A 1 136 ? 8.431 15.730 4.810 1.00 88.12 136 LEU A C 1
ATOM 1079 O O . LEU A 1 136 ? 7.395 15.056 4.831 1.00 88.12 136 LEU A O 1
ATOM 1083 N N . PRO A 1 137 ? 9.587 15.252 4.310 1.00 90.12 137 PRO A N 1
ATOM 1084 C CA . PRO A 1 137 ? 9.739 13.895 3.793 1.00 90.12 137 PRO A CA 1
ATOM 1085 C C . PRO A 1 137 ? 9.863 12.845 4.907 1.00 90.12 137 PRO A C 1
ATOM 1087 O O . PRO A 1 137 ? 10.084 13.219 6.066 1.00 90.12 137 PRO A O 1
ATOM 1090 N N . PRO A 1 138 ? 9.807 11.536 4.578 1.00 90.12 138 PRO A N 1
ATOM 1091 C CA . PRO A 1 138 ? 9.879 10.458 5.564 1.00 90.12 138 PRO A CA 1
ATOM 1092 C C . PRO A 1 138 ? 11.105 10.536 6.476 1.00 90.12 138 PRO A C 1
ATOM 1094 O O . PRO A 1 138 ? 10.987 10.329 7.684 1.00 90.12 138 PRO A O 1
ATOM 1097 N N . SER A 1 139 ? 12.264 10.934 5.935 1.00 93.06 139 SER A N 1
ATOM 1098 C CA . SER A 1 139 ? 13.503 11.139 6.700 1.00 93.06 139 SER A CA 1
ATOM 1099 C C . SER A 1 139 ? 13.392 12.175 7.831 1.00 93.06 139 SER A C 1
ATOM 1101 O O . SER A 1 139 ? 14.214 12.176 8.749 1.00 93.06 139 SER A O 1
ATOM 1103 N N . ARG A 1 140 ? 12.371 13.041 7.789 1.00 94.62 140 ARG A N 1
ATOM 1104 C CA . ARG A 1 140 ? 12.139 14.146 8.728 1.00 94.62 140 ARG A CA 1
ATOM 1105 C C . ARG A 1 140 ? 10.790 14.075 9.440 1.00 94.62 140 ARG A C 1
ATOM 1107 O O . ARG A 1 140 ? 10.473 14.968 10.222 1.00 94.62 140 ARG A O 1
ATOM 1114 N N . TRP A 1 141 ? 9.994 13.021 9.245 1.00 94.31 141 TRP A N 1
ATOM 1115 C CA . TRP A 1 141 ? 8.686 12.896 9.908 1.00 94.31 141 TRP A CA 1
ATOM 1116 C C . TRP A 1 141 ? 8.772 12.899 11.442 1.00 94.31 141 TRP A C 1
ATOM 1118 O O . TRP A 1 141 ? 7.823 13.320 12.102 1.00 94.31 141 TRP A O 1
ATOM 1128 N N . SER A 1 142 ? 9.920 12.535 12.027 1.00 95.69 142 SER A N 1
ATOM 1129 C CA . SER A 1 142 ? 10.159 12.655 13.473 1.00 95.69 142 SER A CA 1
ATOM 1130 C C . SER A 1 142 ? 10.094 14.090 14.004 1.00 95.69 142 SER A C 1
ATOM 1132 O O . SER A 1 142 ? 9.885 14.282 15.199 1.00 95.69 142 SER A O 1
ATOM 1134 N N . GLU A 1 143 ? 10.259 15.096 13.140 1.00 93.75 143 GLU A N 1
ATOM 1135 C CA . GLU A 1 143 ? 10.096 16.511 13.498 1.00 93.75 143 GLU A CA 1
ATOM 1136 C C . GLU A 1 143 ? 8.619 16.892 13.687 1.00 93.75 143 GLU A C 1
ATOM 1138 O O . GLU A 1 143 ? 8.312 17.769 14.491 1.00 93.75 143 GLU A O 1
ATOM 1143 N N . LEU A 1 144 ? 7.704 16.214 12.983 1.00 91.38 144 LEU A N 1
ATOM 1144 C CA . LEU A 1 144 ? 6.254 16.398 13.124 1.00 91.38 144 LEU A CA 1
ATOM 1145 C C . LEU A 1 144 ? 5.681 15.541 14.246 1.00 91.38 144 LEU A C 1
ATOM 1147 O O . LEU A 1 144 ? 4.830 15.989 15.013 1.00 91.38 144 LEU A O 1
ATOM 1151 N N . ASN A 1 145 ? 6.125 14.288 14.318 1.00 91.31 145 ASN A N 1
ATOM 1152 C CA . ASN A 1 145 ? 5.653 13.322 15.290 1.00 91.31 145 ASN A CA 1
ATOM 1153 C C . ASN A 1 145 ? 6.839 12.513 15.834 1.00 91.31 145 ASN A C 1
ATOM 1155 O O . ASN A 1 145 ? 7.364 11.654 15.122 1.00 91.31 145 ASN A O 1
ATOM 1159 N N . PRO A 1 146 ? 7.226 12.708 17.108 1.00 94.31 146 PRO A N 1
ATOM 1160 C CA . PRO A 1 146 ? 8.352 11.997 17.713 1.00 94.31 146 PRO A CA 1
ATOM 1161 C C . PRO A 1 146 ? 8.266 10.469 17.611 1.00 94.31 146 PRO A C 1
ATOM 1163 O O . PRO A 1 146 ? 9.299 9.802 17.592 1.00 94.31 146 PRO A O 1
ATOM 1166 N N . ASN A 1 147 ? 7.059 9.900 17.499 1.00 93.44 147 ASN A N 1
ATOM 1167 C CA . ASN A 1 147 ? 6.878 8.455 17.354 1.00 93.44 147 ASN A CA 1
ATOM 1168 C C . ASN A 1 147 ? 7.507 7.903 16.067 1.00 93.44 147 ASN A C 1
ATOM 1170 O O . ASN A 1 147 ? 7.928 6.749 16.072 1.00 93.44 147 ASN A O 1
ATOM 1174 N N . CYS A 1 148 ? 7.636 8.713 15.009 1.00 92.44 148 CYS A N 1
ATOM 1175 C CA . CYS A 1 148 ? 8.308 8.320 13.765 1.00 92.44 148 CYS A CA 1
ATOM 1176 C C . CYS A 1 148 ? 9.806 8.028 13.971 1.00 92.44 148 CYS A C 1
ATOM 1178 O O . CYS A 1 148 ? 10.398 7.280 13.204 1.00 92.44 148 CYS A O 1
ATOM 1180 N N . GLY A 1 149 ? 10.419 8.577 15.029 1.00 92.75 149 GLY A N 1
ATOM 1181 C CA . GLY A 1 149 ? 11.791 8.266 15.452 1.00 92.75 149 GLY A CA 1
ATOM 1182 C C . GLY A 1 149 ? 11.888 7.129 16.479 1.00 92.75 149 GLY A C 1
ATOM 1183 O O . GLY A 1 149 ? 12.924 6.971 17.123 1.00 92.75 149 GLY A O 1
ATOM 1184 N N . GLY A 1 150 ? 10.803 6.381 16.702 1.00 94.62 150 GLY A N 1
ATOM 1185 C CA . GLY A 1 150 ? 10.741 5.297 17.681 1.00 94.62 150 GLY A CA 1
ATOM 1186 C C . GLY A 1 150 ? 11.505 4.031 17.268 1.00 94.62 150 GLY A C 1
ATOM 1187 O O . GLY A 1 150 ? 12.001 3.897 16.156 1.00 94.62 150 GLY A O 1
ATOM 1188 N N . THR A 1 151 ? 11.563 3.048 18.169 1.00 96.19 151 THR A N 1
ATOM 1189 C CA . THR A 1 151 ? 12.313 1.787 17.968 1.00 96.19 151 THR A CA 1
ATOM 1190 C C . THR A 1 151 ? 11.482 0.627 17.413 1.00 96.19 151 THR A C 1
ATOM 1192 O O . THR A 1 151 ? 12.020 -0.444 17.155 1.00 96.19 151 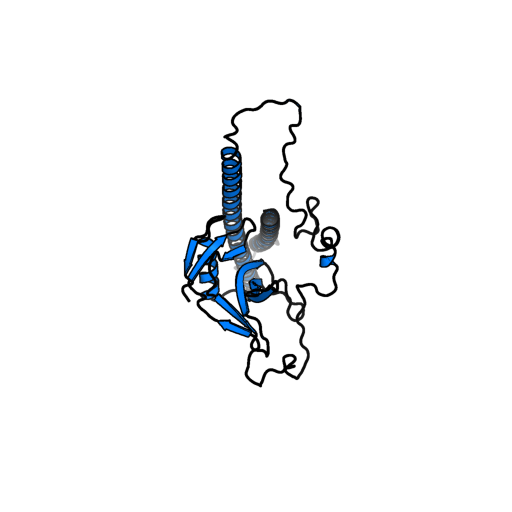THR A O 1
ATOM 1195 N N . HIS A 1 152 ? 10.175 0.826 17.243 1.00 94.81 152 HIS A N 1
ATOM 1196 C CA . HIS A 1 152 ? 9.221 -0.188 16.781 1.00 94.81 152 HIS A CA 1
ATOM 1197 C C . HIS A 1 152 ? 8.423 0.355 15.589 1.00 94.81 152 HIS A C 1
ATOM 1199 O O . HIS A 1 152 ? 7.201 0.459 15.644 1.00 94.81 152 HIS A O 1
ATOM 1205 N N . GLN A 1 153 ? 9.132 0.814 14.556 1.00 95.69 153 GLN A N 1
ATOM 1206 C CA . GLN A 1 153 ? 8.529 1.360 13.340 1.00 95.69 153 GLN A CA 1
ATOM 1207 C C . GLN A 1 153 ? 8.323 0.279 12.277 1.00 95.69 153 GLN A C 1
ATOM 1209 O O . GLN A 1 153 ? 8.898 -0.807 12.330 1.00 95.69 153 GLN A O 1
ATOM 1214 N N . SER A 1 154 ? 7.469 0.594 11.314 1.00 95.75 154 SER A N 1
ATOM 1215 C CA . SER A 1 154 ? 7.263 -0.163 10.082 1.00 95.75 154 SER A CA 1
ATOM 1216 C C . SER A 1 154 ? 7.337 0.815 8.902 1.00 95.75 154 SER A C 1
ATOM 1218 O O . SER A 1 154 ? 7.123 2.009 9.125 1.00 95.75 154 SER A O 1
ATOM 1220 N N . PRO A 1 155 ? 7.638 0.347 7.678 1.00 96.81 155 PRO A N 1
ATOM 1221 C CA . PRO A 1 155 ? 7.920 -1.042 7.298 1.00 96.81 155 PRO A CA 1
ATOM 1222 C C . PRO A 1 155 ? 9.273 -1.559 7.806 1.00 96.81 155 PRO A C 1
ATOM 1224 O O . PRO A 1 155 ? 10.107 -0.806 8.307 1.00 96.81 155 PRO A O 1
ATOM 1227 N N . ILE A 1 156 ? 9.495 -2.866 7.659 1.00 96.12 156 ILE A N 1
ATOM 1228 C CA . ILE A 1 156 ? 10.779 -3.518 7.940 1.00 96.12 156 ILE A CA 1
ATOM 1229 C C . ILE A 1 156 ? 11.230 -4.406 6.781 1.00 96.12 156 ILE A C 1
ATOM 1231 O O . ILE A 1 156 ? 10.459 -4.787 5.898 1.00 96.12 156 ILE A O 1
ATOM 1235 N N . ASN A 1 157 ? 12.505 -4.773 6.822 1.00 95.50 157 ASN A N 1
ATOM 1236 C CA . ASN A 1 157 ? 13.044 -5.842 6.004 1.00 95.50 157 ASN A CA 1
ATOM 1237 C C . ASN A 1 157 ? 12.830 -7.197 6.688 1.00 95.50 157 ASN A C 1
ATOM 1239 O O . ASN A 1 157 ? 13.218 -7.392 7.840 1.00 95.50 157 ASN A O 1
ATOM 1243 N N . LEU A 1 158 ? 12.226 -8.126 5.959 1.00 91.12 158 LEU A N 1
ATOM 1244 C CA . LEU A 1 158 ? 11.953 -9.489 6.377 1.00 91.12 158 LEU A CA 1
ATOM 1245 C C . LEU A 1 158 ? 13.069 -10.390 5.838 1.00 91.12 158 LEU A C 1
ATOM 1247 O O . LEU A 1 158 ? 13.068 -10.809 4.680 1.00 91.12 158 LEU A O 1
ATOM 1251 N N . GLU A 1 159 ? 14.042 -10.671 6.696 1.00 86.12 159 GLU A N 1
ATOM 1252 C CA . GLU A 1 159 ? 15.103 -11.650 6.464 1.00 86.12 159 GLU A CA 1
ATOM 1253 C C . GLU A 1 159 ? 14.871 -12.842 7.391 1.00 86.12 159 GLU A C 1
ATOM 1255 O O . GLU A 1 159 ? 14.611 -12.682 8.586 1.00 86.12 159 GLU A O 1
ATOM 1260 N N . TYR A 1 160 ? 14.957 -14.051 6.843 1.00 72.00 160 TYR A N 1
ATOM 1261 C CA . TYR A 1 160 ? 14.892 -15.269 7.637 1.00 72.00 160 TYR A CA 1
ATOM 1262 C C . TYR A 1 160 ? 15.993 -16.234 7.192 1.00 72.00 160 TYR A C 1
ATOM 1264 O O . TYR A 1 160 ? 15.995 -16.714 6.063 1.00 72.00 160 TYR A O 1
ATOM 1272 N N . GLU A 1 161 ? 16.944 -16.506 8.082 1.00 65.75 161 GLU A N 1
ATOM 1273 C CA . GLU A 1 161 ? 18.107 -17.370 7.826 1.00 65.75 161 GLU A CA 1
ATOM 1274 C C . GLU A 1 161 ? 18.171 -18.536 8.829 1.00 65.75 161 GLU A C 1
ATOM 1276 O O . GLU A 1 161 ? 19.225 -18.870 9.366 1.00 65.75 161 GLU A O 1
ATOM 1281 N N . GLY A 1 162 ? 17.022 -19.142 9.139 1.00 64.06 162 GLY A N 1
ATOM 1282 C CA . GLY A 1 162 ? 16.937 -20.276 10.063 1.00 64.06 162 GLY A CA 1
ATOM 1283 C C . GLY A 1 162 ? 16.626 -21.601 9.354 1.00 64.06 162 GLY A C 1
ATOM 1284 O O . GLY A 1 162 ? 15.856 -21.607 8.396 1.00 64.06 162 GLY A O 1
ATOM 1285 N N . PRO A 1 163 ? 17.165 -22.741 9.824 1.00 58.47 163 PRO A N 1
ATOM 1286 C CA . PRO A 1 163 ? 16.704 -24.063 9.392 1.00 58.47 163 PRO A CA 1
ATOM 1287 C C . PRO A 1 163 ? 15.345 -24.454 10.011 1.00 58.47 163 PRO A C 1
ATOM 1289 O O . PRO A 1 163 ? 14.696 -25.378 9.525 1.00 58.47 163 PRO A O 1
ATOM 1292 N N . ASP A 1 164 ? 14.901 -23.749 11.061 1.00 62.41 164 ASP A N 1
ATOM 1293 C CA . ASP A 1 164 ? 13.796 -24.165 11.930 1.00 62.41 164 ASP A CA 1
ATOM 1294 C C . ASP A 1 164 ? 12.609 -23.202 11.889 1.00 62.41 164 ASP A C 1
ATOM 1296 O O . ASP A 1 164 ? 12.732 -22.053 12.322 1.00 62.41 164 ASP A O 1
ATOM 1300 N N . ILE A 1 165 ? 11.420 -23.675 11.497 1.00 65.06 165 ILE A N 1
ATOM 1301 C CA . ILE A 1 165 ? 10.163 -22.932 11.697 1.00 65.06 165 ILE A CA 1
ATOM 1302 C C . ILE A 1 165 ? 10.067 -22.533 13.177 1.00 65.06 165 ILE A C 1
ATOM 1304 O O . ILE A 1 165 ? 9.776 -23.361 14.042 1.00 65.06 165 ILE A O 1
ATOM 1308 N N . ILE A 1 166 ? 10.319 -21.255 13.480 1.00 65.12 166 ILE A N 1
ATOM 1309 C CA . ILE A 1 166 ? 10.311 -20.781 14.859 1.00 65.12 166 ILE A CA 1
ATOM 1310 C C . ILE A 1 166 ? 8.865 -20.545 15.259 1.00 65.12 166 ILE A C 1
ATOM 1312 O O . ILE A 1 166 ? 8.266 -19.509 14.962 1.00 65.12 166 ILE A O 1
ATOM 1316 N N . ASN A 1 167 ? 8.305 -21.501 15.985 1.00 67.44 167 ASN A N 1
ATOM 1317 C CA . ASN A 1 167 ? 6.996 -21.348 16.582 1.00 67.44 167 ASN A CA 1
ATOM 1318 C C . ASN A 1 167 ? 7.061 -20.454 17.831 1.00 67.44 167 ASN A C 1
ATOM 1320 O O . ASN A 1 167 ? 7.051 -20.921 18.967 1.00 67.44 167 ASN A O 1
ATOM 1324 N N . ARG A 1 168 ? 7.136 -19.138 17.612 1.00 67.00 168 ARG A N 1
ATOM 1325 C CA . ARG A 1 168 ? 7.112 -18.132 18.691 1.00 67.00 168 ARG A CA 1
ATOM 1326 C C . ARG A 1 168 ? 5.751 -18.030 19.386 1.00 67.00 168 ARG A C 1
ATOM 1328 O O . ARG A 1 168 ? 5.675 -17.484 20.478 1.00 67.00 168 ARG A O 1
ATOM 1335 N N . TRP A 1 169 ? 4.695 -18.523 18.745 1.00 67.38 169 TRP A N 1
ATOM 1336 C CA . TRP A 1 169 ? 3.306 -18.336 19.166 1.00 67.38 169 TRP A CA 1
ATOM 1337 C C . TRP A 1 169 ? 2.772 -19.538 19.956 1.00 67.38 169 TRP A C 1
ATOM 1339 O O . TRP A 1 169 ? 1.603 -19.554 20.329 1.00 67.38 169 TRP A O 1
ATOM 1349 N N . ASN A 1 170 ? 3.628 -20.537 20.209 1.00 66.75 170 ASN A N 1
ATOM 1350 C CA . ASN A 1 170 ? 3.274 -21.802 20.850 1.00 66.75 170 ASN A CA 1
ATOM 1351 C C . ASN A 1 170 ? 2.029 -22.459 20.219 1.00 66.75 170 ASN A C 1
ATOM 1353 O O . ASN A 1 170 ? 1.222 -23.086 20.903 1.00 66.75 170 ASN A O 1
ATOM 1357 N N . THR A 1 171 ? 1.832 -22.280 18.908 1.00 65.56 171 THR A N 1
ATOM 1358 C CA . THR A 1 171 ? 0.701 -22.886 18.202 1.00 65.56 171 THR A CA 1
ATOM 1359 C C . THR A 1 171 ? 0.938 -24.386 18.064 1.00 65.56 171 THR A C 1
ATOM 1361 O O . THR A 1 171 ? 2.064 -24.841 17.897 1.00 65.56 171 THR A O 1
ATOM 1364 N N . THR A 1 172 ? -0.088 -25.225 18.134 1.00 62.34 172 THR A N 1
ATOM 1365 C CA . THR A 1 172 ? 0.118 -26.644 17.809 1.00 62.34 172 THR A CA 1
ATOM 1366 C C . THR A 1 172 ? 0.508 -26.761 16.330 1.00 62.34 172 THR A C 1
ATOM 1368 O O . THR A 1 172 ? 0.001 -25.996 15.505 1.00 62.34 172 THR A O 1
ATOM 1371 N N . HIS A 1 173 ? 1.407 -27.689 15.974 1.00 58.66 173 HIS A N 1
ATOM 1372 C CA . HIS A 1 173 ? 1.773 -27.937 14.574 1.00 58.66 173 HIS A CA 1
ATOM 1373 C C . HIS A 1 173 ? 0.508 -28.044 13.702 1.00 58.66 173 HIS A C 1
ATOM 1375 O O . HIS A 1 173 ? -0.343 -28.897 13.945 1.00 58.66 173 HIS A O 1
ATOM 1381 N N . GLY A 1 174 ? 0.375 -27.153 12.714 1.00 59.44 174 GLY A N 1
ATOM 1382 C CA . GLY A 1 174 ? -0.775 -27.094 11.802 1.00 59.44 174 GLY A CA 1
ATOM 1383 C C . GLY A 1 174 ? -1.813 -26.002 12.095 1.00 59.44 174 GLY A C 1
ATOM 1384 O O . GLY A 1 174 ? -2.686 -25.781 11.259 1.00 59.44 174 GLY A O 1
ATOM 1385 N N . VAL A 1 175 ? -1.719 -25.275 13.216 1.00 66.19 175 VAL A N 1
ATOM 1386 C CA . VAL A 1 175 ? -2.594 -24.120 13.487 1.00 66.19 175 VAL A CA 1
ATOM 1387 C C . VAL A 1 175 ? -1.896 -22.825 13.077 1.00 66.19 175 VAL A C 1
ATOM 1389 O O . VAL A 1 175 ? -0.938 -22.381 13.711 1.00 66.19 175 VAL A O 1
ATOM 1392 N N . VAL A 1 176 ? -2.398 -22.205 12.007 1.00 74.31 176 VAL A N 1
ATOM 1393 C CA . VAL A 1 176 ? -1.984 -20.860 11.585 1.00 74.31 176 VAL A CA 1
ATOM 1394 C C . VAL A 1 176 ? -2.511 -19.842 12.610 1.00 74.31 176 VAL A C 1
ATOM 1396 O O . VAL A 1 176 ? -3.701 -19.881 12.934 1.00 74.31 176 VAL A O 1
ATOM 1399 N N . PRO A 1 177 ? -1.681 -18.915 13.124 1.00 82.38 177 PRO A N 1
ATOM 1400 C CA . PRO A 1 177 ? -2.071 -17.996 14.201 1.00 82.38 177 PRO A CA 1
ATOM 1401 C C . PRO A 1 177 ? -3.162 -16.988 13.804 1.00 82.38 177 PRO A C 1
ATOM 1403 O O . PRO A 1 177 ? -3.758 -16.361 14.676 1.00 82.38 177 PRO A O 1
ATOM 1406 N N . LEU A 1 178 ? -3.452 -16.843 12.511 1.00 89.69 178 LEU A N 1
ATOM 1407 C CA . LEU A 1 178 ? -4.466 -15.944 11.962 1.00 89.69 178 LEU A CA 1
ATOM 1408 C C . LEU A 1 178 ? -5.561 -16.747 11.255 1.00 89.69 178 LEU A C 1
ATOM 1410 O O . LEU A 1 178 ? -5.266 -17.665 10.490 1.00 89.69 178 LEU A O 1
ATOM 1414 N N . LYS A 1 179 ? -6.826 -16.376 11.481 1.00 91.31 179 LYS A N 1
ATOM 1415 C CA . LYS A 1 179 ? -7.988 -16.913 10.763 1.00 91.31 179 LYS A CA 1
ATOM 1416 C C . LYS A 1 179 ? -8.878 -15.788 10.256 1.00 91.31 179 LYS A C 1
ATOM 1418 O O . LYS A 1 179 ? -9.414 -15.028 11.058 1.00 91.31 179 LYS A O 1
ATOM 1423 N N . PHE A 1 180 ? -9.086 -15.737 8.947 1.00 92.19 180 PHE A N 1
ATOM 1424 C CA . PHE A 1 180 ? -10.093 -14.876 8.328 1.00 92.19 180 PHE A CA 1
ATOM 1425 C C . PHE A 1 180 ? -11.485 -15.487 8.542 1.00 92.19 180 PHE A C 1
ATOM 1427 O O . PHE A 1 180 ? -11.665 -16.697 8.377 1.00 92.19 180 PHE A O 1
ATOM 1434 N N . VAL A 1 181 ? -12.453 -14.681 8.976 1.00 92.50 181 VAL A N 1
ATOM 1435 C CA . VAL A 1 181 ? -13.814 -15.122 9.314 1.00 92.50 181 VAL A CA 1
ATOM 1436 C C . VAL A 1 181 ? -14.867 -14.114 8.852 1.00 92.50 181 VAL A C 1
ATOM 1438 O O . VAL A 1 181 ? -14.591 -12.923 8.736 1.00 92.50 181 VAL A O 1
ATOM 1441 N N . GLY A 1 182 ? -16.088 -14.621 8.659 1.00 90.56 182 GLY A N 1
ATOM 1442 C CA . GLY A 1 182 ? -17.262 -13.853 8.245 1.00 90.56 182 GLY A CA 1
ATOM 1443 C C . GLY A 1 182 ? -17.361 -13.641 6.732 1.00 90.56 182 GLY A C 1
ATOM 1444 O O . GLY A 1 182 ? -16.707 -14.353 5.971 1.00 90.56 182 GLY A O 1
ATOM 1445 N N . ASP A 1 183 ? -18.238 -12.729 6.303 1.00 87.62 183 ASP A N 1
ATOM 1446 C CA . ASP A 1 183 ? -18.430 -12.413 4.881 1.00 87.62 183 ASP A CA 1
ATOM 1447 C C . ASP A 1 183 ? -17.489 -11.279 4.466 1.00 87.62 183 ASP A C 1
ATOM 1449 O O . ASP A 1 183 ? -17.571 -10.166 4.982 1.00 87.62 183 ASP A O 1
ATOM 1453 N N . CYS A 1 184 ? -16.589 -11.597 3.539 1.00 86.50 184 CYS A N 1
ATOM 1454 C CA . CYS A 1 184 ? -15.620 -10.676 2.960 1.00 86.50 184 CYS A CA 1
ATOM 1455 C C . CYS A 1 184 ? -15.879 -10.431 1.465 1.00 86.50 184 CYS A C 1
ATOM 1457 O O . CYS A 1 184 ? -14.939 -10.149 0.727 1.00 86.50 184 CYS A O 1
ATOM 1459 N N . ARG A 1 185 ? -17.119 -10.615 0.992 1.00 84.50 185 ARG A N 1
ATOM 1460 C CA . ARG A 1 185 ? -17.486 -10.407 -0.417 1.00 84.50 185 ARG A CA 1
ATOM 1461 C C . ARG A 1 185 ? -18.305 -9.151 -0.642 1.00 84.50 185 ARG A C 1
ATOM 1463 O O . ARG A 1 185 ? -18.175 -8.548 -1.698 1.00 84.50 185 ARG A O 1
ATOM 1470 N N . ASN A 1 186 ? -19.151 -8.779 0.313 1.00 84.69 186 ASN A N 1
ATOM 1471 C CA . ASN A 1 186 ? -20.094 -7.675 0.171 1.00 84.69 186 ASN A CA 1
ATOM 1472 C C . ASN A 1 186 ? -19.751 -6.552 1.139 1.00 84.69 186 ASN A C 1
ATOM 1474 O O . ASN A 1 186 ? -19.587 -6.796 2.335 1.00 84.69 186 ASN A O 1
ATOM 1478 N N . PHE A 1 187 ? -19.678 -5.333 0.613 1.00 84.00 187 PHE A N 1
ATOM 1479 C CA . PHE A 1 187 ? -19.209 -4.174 1.357 1.00 84.00 187 PHE A CA 1
ATOM 1480 C C . PHE A 1 187 ? -19.895 -2.888 0.907 1.00 84.00 187 PHE A C 1
ATOM 1482 O O . PHE A 1 187 ? -20.258 -2.746 -0.254 1.00 84.00 187 PHE A O 1
ATOM 1489 N N . ASN A 1 188 ? -20.000 -1.917 1.803 1.00 84.75 188 ASN A N 1
ATOM 1490 C CA . ASN A 1 188 ? -20.266 -0.520 1.508 1.00 84.75 188 ASN A CA 1
ATOM 1491 C C . ASN A 1 188 ? -18.941 0.242 1.537 1.00 84.75 188 ASN A C 1
ATOM 1493 O O . ASN A 1 188 ? -18.423 0.607 2.594 1.00 84.75 188 ASN A O 1
ATOM 1497 N N . LEU A 1 189 ? -18.388 0.478 0.355 1.00 83.19 189 LEU A N 1
ATOM 1498 C CA . LEU A 1 189 ? -17.073 1.070 0.182 1.00 83.19 189 LEU A CA 1
ATOM 1499 C C . LEU A 1 189 ? -17.173 2.584 0.014 1.00 83.19 189 LEU A C 1
ATOM 1501 O O . LEU A 1 189 ? -17.944 3.074 -0.807 1.00 83.19 189 LEU A O 1
ATOM 1505 N N . ARG A 1 190 ? -16.352 3.332 0.745 1.00 81.38 190 ARG A N 1
ATOM 1506 C CA . ARG A 1 190 ? -16.147 4.769 0.548 1.00 81.38 190 ARG A CA 1
ATOM 1507 C C . ARG A 1 190 ? -14.706 5.014 0.122 1.00 81.38 190 ARG A C 1
ATOM 1509 O O . ARG A 1 190 ? -13.788 4.554 0.795 1.00 81.38 190 ARG A O 1
ATOM 1516 N N . THR A 1 191 ? -14.502 5.763 -0.959 1.00 75.44 191 THR A N 1
ATOM 1517 C CA . THR A 1 191 ? -13.154 6.217 -1.346 1.00 75.44 191 THR A CA 1
ATOM 1518 C C . THR A 1 191 ? -12.801 7.452 -0.526 1.00 75.44 191 THR A C 1
ATOM 1520 O O . THR A 1 191 ? -13.660 8.312 -0.308 1.00 75.44 191 THR A O 1
ATOM 1523 N N . LEU A 1 192 ? -11.568 7.527 -0.031 1.00 66.56 192 LEU A N 1
ATOM 1524 C CA . LEU A 1 192 ? -11.087 8.702 0.691 1.00 66.56 192 LEU A CA 1
ATOM 1525 C C . LEU A 1 192 ? -10.369 9.682 -0.240 1.00 66.56 192 LEU A C 1
ATOM 1527 O O . LEU A 1 192 ? -9.989 9.333 -1.353 1.00 66.56 192 LEU A O 1
ATOM 1531 N N . ASP A 1 193 ? -10.188 10.906 0.255 1.00 52.47 193 ASP A N 1
ATOM 1532 C CA . ASP A 1 193 ? -9.479 11.993 -0.431 1.00 52.47 193 ASP A CA 1
ATOM 1533 C C . ASP A 1 193 ? -8.028 11.611 -0.796 1.00 52.47 193 ASP A C 1
ATOM 1535 O O . ASP A 1 193 ? -7.494 12.076 -1.805 1.00 52.47 193 ASP A O 1
ATOM 1539 N N . ASP A 1 194 ? -7.415 10.727 0.001 1.00 54.81 194 ASP A N 1
ATOM 1540 C CA . ASP A 1 194 ? -6.121 10.112 -0.286 1.00 54.81 194 ASP A CA 1
ATOM 1541 C C . ASP A 1 194 ? -6.272 9.056 -1.383 1.00 54.81 194 ASP A C 1
ATOM 1543 O O . ASP A 1 194 ? -6.971 8.047 -1.224 1.00 54.81 194 ASP A O 1
ATOM 1547 N N . LEU A 1 195 ? -5.584 9.285 -2.505 1.00 57.38 195 LEU A N 1
ATOM 1548 C CA . LEU A 1 195 ? -5.537 8.348 -3.621 1.00 57.38 195 LEU A CA 1
ATOM 1549 C C . LEU A 1 195 ? -5.115 6.970 -3.111 1.00 57.38 195 LEU A C 1
ATOM 1551 O O . LEU A 1 195 ? -4.148 6.831 -2.370 1.00 57.38 195 LEU A O 1
ATOM 1555 N N . PHE A 1 196 ? -5.830 5.947 -3.559 1.00 68.69 196 PHE A N 1
ATOM 1556 C CA . PHE A 1 196 ? -5.565 4.554 -3.225 1.00 68.69 196 PHE A CA 1
ATOM 1557 C C . PHE A 1 196 ? -5.909 4.105 -1.802 1.00 68.69 196 PHE A C 1
ATOM 1559 O O . PHE A 1 196 ? -5.313 3.142 -1.319 1.00 68.69 196 PHE A O 1
ATOM 1566 N N . LYS A 1 197 ? -6.899 4.733 -1.154 1.00 72.19 197 LYS A N 1
ATOM 1567 C CA . LYS A 1 197 ? -7.439 4.291 0.138 1.00 72.19 197 LYS A CA 1
ATOM 1568 C C . LYS A 1 197 ? -8.965 4.205 0.140 1.00 72.19 197 LYS A C 1
ATOM 1570 O O . LYS A 1 197 ? -9.662 5.127 -0.290 1.00 72.19 197 LYS A O 1
ATOM 1575 N N . TRP A 1 198 ? -9.480 3.119 0.711 1.00 82.44 198 TRP A N 1
ATOM 1576 C CA . TRP A 1 198 ? -10.913 2.869 0.832 1.00 82.44 198 TRP A CA 1
ATOM 1577 C C . TRP A 1 198 ? -11.298 2.429 2.233 1.00 82.44 198 TRP A C 1
ATOM 1579 O O . TRP A 1 198 ? -10.618 1.614 2.850 1.00 82.44 198 TRP A O 1
ATOM 1589 N N . GLU A 1 199 ? -12.426 2.939 2.711 1.00 83.38 199 GLU A N 1
ATOM 1590 C CA . GLU A 1 199 ? -13.011 2.599 4.004 1.00 83.38 199 GLU A CA 1
ATOM 1591 C C . GLU A 1 199 ? -14.293 1.790 3.842 1.00 83.38 199 GLU A C 1
ATOM 1593 O O . GLU A 1 199 ? -15.134 2.091 2.994 1.00 83.38 199 GLU A O 1
ATOM 1598 N N . PHE A 1 200 ? -14.456 0.797 4.711 1.00 81.12 200 PHE A N 1
ATOM 1599 C CA . PHE A 1 200 ? -15.681 0.015 4.836 1.00 81.12 200 PHE A CA 1
ATOM 1600 C C . PHE A 1 200 ? -16.623 0.724 5.809 1.00 81.12 200 PHE A C 1
ATOM 1602 O O . PHE A 1 200 ? -16.257 0.980 6.960 1.00 81.12 200 PHE A O 1
ATOM 1609 N N . ASN A 1 201 ? -17.825 1.083 5.358 1.00 77.25 201 ASN A N 1
ATOM 1610 C CA . ASN A 1 201 ? -18.771 1.845 6.165 1.00 77.25 201 ASN A CA 1
ATOM 1611 C C . ASN A 1 201 ? -19.915 0.969 6.681 1.00 77.25 201 ASN A C 1
ATOM 1613 O O . ASN A 1 201 ? -20.758 0.514 5.917 1.00 77.25 201 ASN A O 1
ATOM 1617 N N . GLY A 1 202 ? -19.978 0.779 8.000 1.00 70.94 202 GLY A N 1
ATOM 1618 C CA . GLY A 1 202 ? -21.037 -0.002 8.650 1.00 70.94 202 GLY A CA 1
ATOM 1619 C C . GLY A 1 202 ? -20.907 -1.519 8.474 1.00 70.94 202 GLY A C 1
ATOM 1620 O O . GLY A 1 202 ? -21.644 -2.268 9.118 1.00 70.94 202 GLY A O 1
ATOM 1621 N N . ASP A 1 203 ? -19.947 -1.985 7.676 1.00 79.69 203 ASP A N 1
ATOM 1622 C CA . ASP A 1 203 ? -19.677 -3.407 7.511 1.00 79.69 203 ASP A CA 1
ATOM 1623 C C . ASP A 1 203 ? -18.843 -3.927 8.678 1.00 79.69 203 ASP A C 1
ATOM 1625 O O . ASP A 1 203 ? -17.802 -3.383 9.041 1.00 79.69 203 ASP A O 1
ATOM 1629 N N . SER A 1 204 ? -19.306 -5.021 9.271 1.00 84.81 204 SER A N 1
ATOM 1630 C CA . SER A 1 204 ? -18.601 -5.711 10.355 1.00 84.81 204 SER A CA 1
ATOM 1631 C C . SER A 1 204 ? -18.480 -7.210 10.108 1.00 84.81 204 SER A C 1
ATOM 1633 O O . SER A 1 204 ? -18.133 -7.969 11.009 1.00 84.81 204 SER A O 1
ATOM 1635 N N . ALA A 1 205 ? -18.788 -7.654 8.889 1.00 89.00 205 ALA A N 1
ATOM 1636 C CA . ALA A 1 205 ? -18.797 -9.066 8.550 1.00 89.00 205 ALA A CA 1
ATOM 1637 C C . ALA A 1 205 ? -17.377 -9.606 8.344 1.00 89.00 205 ALA A C 1
ATOM 1639 O O . ALA A 1 205 ? -17.069 -10.668 8.874 1.00 89.00 205 ALA A O 1
ATOM 1640 N N . CYS A 1 206 ? -16.503 -8.877 7.647 1.00 92.19 206 CYS A N 1
ATOM 1641 C CA . CYS A 1 206 ? -15.152 -9.343 7.349 1.00 92.19 206 CYS A CA 1
ATOM 1642 C C . CYS A 1 206 ? -14.189 -9.095 8.516 1.00 92.19 206 CYS A C 1
ATOM 1644 O O . CYS A 1 206 ? -13.936 -7.947 8.896 1.00 92.19 206 CYS A O 1
ATOM 1646 N N . LYS A 1 207 ? -13.642 -10.171 9.094 1.00 95.00 207 LYS A N 1
ATOM 1647 C CA . LYS A 1 207 ? -12.789 -10.094 10.287 1.00 95.00 207 LYS A CA 1
ATOM 1648 C C . LYS A 1 207 ? -11.580 -11.020 10.226 1.00 95.00 207 LYS A C 1
ATOM 1650 O O . LYS A 1 207 ? -11.572 -12.039 9.538 1.00 95.00 207 LYS A O 1
ATOM 1655 N N . VAL A 1 208 ? -10.595 -10.713 11.062 1.00 95.12 208 VAL A N 1
ATOM 1656 C CA . VAL A 1 208 ? -9.441 -11.560 11.369 1.00 95.12 208 VAL A CA 1
ATOM 1657 C C . VAL A 1 208 ? -9.456 -11.906 12.852 1.00 95.12 208 VAL A C 1
ATOM 1659 O O . VAL A 1 208 ? -9.542 -11.029 13.709 1.00 95.12 208 VAL A O 1
ATOM 1662 N N . LYS A 1 209 ? -9.355 -13.194 13.175 1.00 94.00 209 LYS A N 1
ATOM 1663 C CA . LYS A 1 209 ? -9.252 -13.699 14.545 1.00 94.00 209 LYS A CA 1
ATOM 1664 C C . LYS A 1 209 ? -7.860 -14.264 14.803 1.00 94.00 209 LYS A C 1
ATOM 1666 O O . LYS A 1 209 ? -7.384 -15.107 14.039 1.00 94.00 209 LYS A O 1
ATOM 1671 N N . LEU A 1 210 ? -7.244 -13.850 15.910 1.00 91.06 210 LEU A N 1
ATOM 1672 C CA . LEU A 1 210 ? -6.024 -14.473 16.420 1.00 91.06 210 LEU A CA 1
ATOM 1673 C C . LEU A 1 210 ? -6.373 -15.822 17.058 1.00 91.06 210 LEU A C 1
ATOM 1675 O O . LEU A 1 210 ? -7.167 -15.893 17.995 1.00 91.06 210 LEU A O 1
ATOM 1679 N N . GLN A 1 211 ? -5.788 -16.901 16.545 1.00 86.06 211 GLN A N 1
ATOM 1680 C CA . GLN A 1 211 ? -6.006 -18.273 17.013 1.00 86.06 211 GLN A CA 1
ATOM 1681 C C . GLN A 1 211 ? -5.053 -18.637 18.159 1.00 86.06 211 GLN A C 1
ATOM 1683 O O . GLN A 1 211 ? -4.378 -19.661 18.118 1.00 86.06 211 GLN A O 1
ATOM 1688 N N . LEU A 1 212 ? -4.995 -17.774 19.172 1.00 83.62 212 LEU A N 1
ATOM 1689 C CA . LEU A 1 212 ? -4.229 -17.976 20.399 1.00 83.62 212 LEU A CA 1
ATOM 1690 C C . LEU A 1 212 ? -5.144 -17.974 21.622 1.00 83.62 212 LEU A C 1
ATOM 1692 O O . LEU A 1 212 ? -6.274 -17.485 21.561 1.00 83.62 212 LEU A O 1
ATOM 1696 N N . GLU A 1 213 ? -4.642 -18.474 22.750 1.00 81.62 213 GLU A N 1
ATOM 1697 C CA . GLU A 1 213 ? -5.294 -18.278 24.044 1.00 81.62 213 GLU A CA 1
ATOM 1698 C C . GLU A 1 213 ? -5.433 -16.773 24.336 1.00 81.62 213 GLU A C 1
ATOM 1700 O O . GLU A 1 213 ? -4.478 -16.011 24.201 1.00 81.62 213 GLU A O 1
ATOM 1705 N N . GLY A 1 214 ? -6.654 -16.324 24.649 1.00 85.31 214 GLY A N 1
ATOM 1706 C CA . GLY A 1 214 ? -6.964 -14.893 24.780 1.00 85.31 214 GLY A CA 1
ATOM 1707 C C . GLY A 1 214 ? -6.939 -14.105 23.459 1.00 85.31 214 GLY A C 1
ATOM 1708 O O . GLY A 1 214 ? -6.920 -12.876 23.478 1.00 85.31 214 GLY A O 1
ATOM 1709 N N . GLY A 1 215 ? -6.930 -14.790 22.312 1.00 88.25 215 GLY A N 1
ATOM 1710 C CA . GLY A 1 215 ? -6.852 -14.182 20.989 1.00 88.25 215 GLY A CA 1
ATOM 1711 C C . GLY A 1 215 ? -8.000 -13.214 20.689 1.00 88.25 215 GLY A C 1
ATOM 1712 O O . GLY A 1 215 ? -9.180 -13.528 20.859 1.00 88.25 215 GLY A O 1
ATOM 1713 N N . LYS A 1 216 ? -7.629 -12.028 20.206 1.00 94.56 216 LYS A N 1
ATOM 1714 C CA . LYS A 1 216 ? -8.540 -10.934 19.859 1.00 94.56 216 LYS A CA 1
ATOM 1715 C C . LYS A 1 216 ? -9.116 -11.095 18.449 1.00 94.56 216 LYS A C 1
ATOM 1717 O O . LYS A 1 216 ? -8.560 -11.807 17.608 1.00 94.56 216 LYS A O 1
ATOM 1722 N N . THR A 1 217 ? -10.235 -10.420 18.203 1.00 96.44 217 THR A N 1
ATOM 1723 C CA . THR A 1 217 ? -10.869 -10.330 16.879 1.00 96.44 217 THR A CA 1
ATOM 1724 C C . THR A 1 217 ? -10.749 -8.903 16.367 1.00 96.44 217 THR A C 1
ATOM 1726 O O . THR A 1 217 ? -10.907 -7.962 17.139 1.00 96.44 217 THR A O 1
ATOM 1729 N N . TYR A 1 218 ? -10.456 -8.758 15.079 1.00 96.81 218 TYR A N 1
ATOM 1730 C CA . TYR A 1 218 ? -10.255 -7.477 14.424 1.00 96.81 218 TYR A CA 1
ATOM 1731 C C . TYR A 1 218 ? -11.157 -7.380 13.196 1.00 96.81 218 TYR A C 1
ATOM 1733 O O . TYR A 1 218 ? -11.096 -8.236 12.314 1.00 96.81 218 TYR A O 1
ATOM 1741 N N . THR A 1 219 ? -11.980 -6.341 13.130 1.00 95.81 219 THR A N 1
ATOM 1742 C CA . THR A 1 219 ? -12.872 -6.060 12.001 1.00 95.81 219 THR A CA 1
ATOM 1743 C C . THR A 1 219 ? -12.145 -5.236 10.944 1.00 95.81 219 THR A C 1
ATOM 1745 O O . THR A 1 219 ? -11.468 -4.263 11.281 1.00 95.81 219 THR A O 1
ATOM 1748 N N . LEU A 1 220 ? -12.271 -5.621 9.671 1.00 93.56 220 LEU A N 1
ATOM 1749 C CA . LEU A 1 220 ? -11.700 -4.882 8.546 1.00 93.56 220 LEU A CA 1
ATOM 1750 C C . LEU A 1 220 ? -12.289 -3.464 8.496 1.00 93.56 220 LEU A C 1
ATOM 1752 O O . LEU A 1 220 ? -13.503 -3.295 8.502 1.00 93.56 220 LEU A O 1
ATOM 1756 N N . ALA A 1 221 ? -11.427 -2.448 8.476 1.00 90.88 221 ALA A N 1
ATOM 1757 C CA . ALA A 1 221 ? -11.834 -1.043 8.537 1.00 90.88 221 ALA A CA 1
ATOM 1758 C C . ALA A 1 221 ? -11.498 -0.283 7.253 1.00 90.88 221 ALA A C 1
ATOM 1760 O O . ALA A 1 221 ? -12.282 0.549 6.801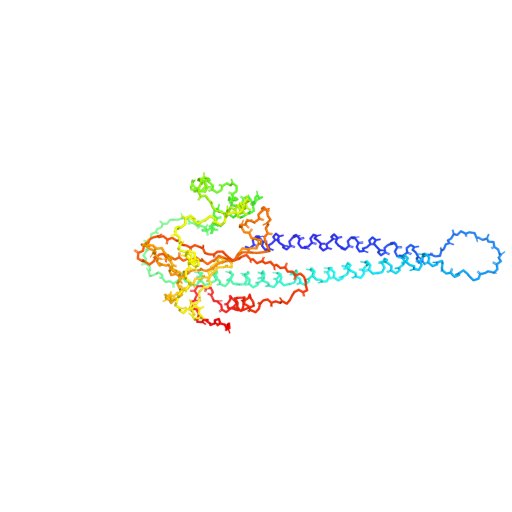 1.00 90.88 221 ALA A O 1
ATOM 1761 N N . GLN A 1 222 ? -10.337 -0.566 6.667 1.00 89.44 222 GLN A N 1
ATOM 1762 C CA . GLN A 1 222 ? -9.904 0.032 5.410 1.00 89.44 222 GLN A CA 1
ATOM 1763 C C . GLN A 1 222 ? -8.886 -0.850 4.703 1.00 89.44 222 GLN A C 1
ATOM 1765 O O . GLN A 1 222 ? -8.296 -1.743 5.319 1.00 89.44 222 GLN A O 1
ATOM 1770 N N . TYR A 1 223 ? -8.659 -0.564 3.429 1.00 88.19 223 TYR A N 1
ATOM 1771 C CA . TYR A 1 223 ? -7.435 -0.979 2.763 1.00 88.19 223 TYR A CA 1
ATOM 1772 C C . TYR A 1 223 ? -6.849 0.154 1.925 1.00 88.19 223 TYR A C 1
ATOM 1774 O O . TYR A 1 223 ? -7.546 1.100 1.550 1.00 88.19 223 TYR A O 1
ATOM 1782 N N . HIS A 1 224 ? -5.554 0.054 1.647 1.00 86.31 224 HIS A N 1
ATOM 1783 C CA . HIS A 1 224 ? -4.840 0.958 0.755 1.00 86.31 224 HIS A CA 1
ATOM 1784 C C . HIS A 1 224 ? -3.693 0.248 0.041 1.00 86.31 224 HIS A C 1
ATOM 1786 O O . HIS A 1 224 ? -3.331 -0.876 0.398 1.00 86.31 224 HIS A O 1
ATOM 1792 N N . ILE A 1 225 ? -3.152 0.892 -0.991 1.00 86.00 225 ILE A N 1
ATOM 1793 C CA . ILE A 1 225 ? -2.111 0.321 -1.849 1.00 86.00 225 ILE A CA 1
ATOM 1794 C C . ILE A 1 225 ? -0.902 1.246 -1.898 1.00 86.00 225 ILE A C 1
ATOM 1796 O O . ILE A 1 225 ? -1.048 2.454 -2.063 1.00 86.00 225 ILE A O 1
ATOM 1800 N N . HIS A 1 226 ? 0.281 0.642 -1.845 1.00 87.25 226 HIS A N 1
ATOM 1801 C CA . HIS A 1 226 ? 1.565 1.285 -2.097 1.00 87.25 226 HIS A CA 1
ATOM 1802 C C . HIS A 1 226 ? 2.172 0.795 -3.413 1.00 87.25 226 HIS A C 1
ATOM 1804 O O . HIS A 1 226 ? 2.158 -0.406 -3.713 1.00 87.25 226 HIS A O 1
ATOM 1810 N N . SER A 1 227 ? 2.694 1.734 -4.207 1.00 84.56 227 SER A N 1
ATOM 1811 C CA . SER A 1 227 ? 3.435 1.447 -5.440 1.00 84.56 227 SER A CA 1
ATOM 1812 C C . SER A 1 227 ? 4.918 1.306 -5.121 1.00 84.56 227 SER A C 1
ATOM 1814 O O . SER A 1 227 ? 5.523 2.219 -4.558 1.00 84.56 227 SER A O 1
ATOM 1816 N N . ARG A 1 228 ? 5.483 0.148 -5.493 1.00 90.38 228 ARG A N 1
ATOM 1817 C CA . ARG A 1 228 ? 6.587 -0.524 -4.790 1.00 90.38 228 ARG A CA 1
ATOM 1818 C C . ARG A 1 228 ? 6.173 -0.941 -3.372 1.00 90.38 228 ARG A C 1
ATOM 1820 O O . ARG A 1 228 ? 5.473 -0.215 -2.679 1.00 90.38 228 ARG A O 1
ATOM 1827 N N . SER A 1 229 ? 6.575 -2.135 -2.940 1.00 95.44 229 SER A N 1
ATOM 1828 C CA . SER A 1 229 ? 6.267 -2.570 -1.572 1.00 95.44 229 SER A CA 1
ATOM 1829 C C . SER A 1 229 ? 6.980 -1.707 -0.534 1.00 95.44 229 SER A C 1
ATOM 1831 O O . SER A 1 229 ? 8.120 -1.294 -0.761 1.00 95.44 229 SER A O 1
ATOM 1833 N N . GLU A 1 230 ? 6.339 -1.469 0.608 1.00 95.69 230 GLU A N 1
ATOM 1834 C CA . GLU A 1 230 ? 6.968 -0.806 1.751 1.00 95.69 230 GLU A CA 1
ATOM 1835 C C . GLU A 1 230 ? 7.889 -1.802 2.469 1.00 95.69 230 GLU A C 1
ATOM 1837 O O . GLU A 1 230 ? 9.076 -1.533 2.677 1.00 95.69 230 GLU A O 1
ATOM 1842 N N . HIS A 1 231 ? 7.372 -2.997 2.775 1.00 97.38 231 HIS A N 1
ATOM 1843 C CA . HIS A 1 231 ? 8.178 -4.100 3.286 1.00 97.38 231 HIS A CA 1
ATOM 1844 C C . HIS A 1 231 ? 9.109 -4.644 2.204 1.00 97.38 231 HIS A C 1
ATOM 1846 O O . HIS A 1 231 ? 8.808 -4.643 1.007 1.00 97.38 231 HIS A O 1
ATOM 1852 N N . THR A 1 232 ? 10.251 -5.167 2.637 1.00 94.69 232 THR A N 1
ATOM 1853 C CA . THR A 1 232 ? 11.191 -5.873 1.758 1.00 94.69 232 THR A CA 1
ATOM 1854 C C . THR A 1 232 ? 11.386 -7.302 2.232 1.00 94.69 232 THR A C 1
ATOM 1856 O O . THR A 1 232 ? 11.257 -7.582 3.420 1.00 94.69 232 THR A O 1
ATOM 1859 N N . ILE A 1 233 ? 11.686 -8.216 1.308 1.00 92.00 233 ILE A N 1
ATOM 1860 C CA . ILE A 1 233 ? 12.119 -9.581 1.634 1.00 92.00 233 ILE A CA 1
ATOM 1861 C C . ILE A 1 233 ? 13.556 -9.721 1.149 1.00 92.00 233 ILE A C 1
ATOM 1863 O O . ILE A 1 233 ? 13.820 -9.493 -0.032 1.00 92.00 233 ILE A O 1
ATOM 1867 N N . TYR A 1 234 ? 14.487 -10.044 2.049 1.00 91.88 234 TYR A N 1
ATOM 1868 C CA . TYR A 1 234 ? 15.931 -10.001 1.764 1.00 91.88 234 TYR A CA 1
ATOM 1869 C C . TYR A 1 234 ? 16.362 -8.688 1.081 1.00 91.88 234 TYR A C 1
ATOM 1871 O O . TYR A 1 234 ? 17.118 -8.692 0.115 1.00 91.88 234 TYR A O 1
ATOM 1879 N N . ARG A 1 235 ? 15.837 -7.549 1.554 1.00 93.50 235 ARG A N 1
ATOM 1880 C CA . ARG A 1 235 ? 16.084 -6.185 1.036 1.00 93.50 235 ARG A CA 1
ATOM 1881 C C . ARG A 1 235 ? 15.589 -5.940 -0.387 1.00 93.50 235 ARG A C 1
ATOM 1883 O O . ARG A 1 235 ? 15.856 -4.884 -0.960 1.00 93.50 235 ARG A O 1
ATOM 1890 N N . HIS A 1 236 ? 14.828 -6.872 -0.949 1.00 92.75 236 HIS A N 1
ATOM 1891 C CA . HIS A 1 236 ? 14.197 -6.711 -2.246 1.00 92.75 236 HIS A CA 1
ATOM 1892 C C . HIS A 1 236 ? 12.758 -6.233 -2.088 1.00 92.75 236 HIS A C 1
ATOM 1894 O O . HIS A 1 236 ? 11.970 -6.794 -1.323 1.00 92.75 236 HIS A O 1
ATOM 1900 N N . HIS A 1 237 ? 12.429 -5.185 -2.838 1.00 94.00 237 HIS A N 1
ATOM 1901 C CA . HIS A 1 237 ? 11.064 -4.700 -2.960 1.00 94.00 237 HIS A CA 1
ATOM 1902 C C . HIS A 1 237 ? 10.300 -5.502 -4.010 1.00 94.00 237 HIS A C 1
ATOM 1904 O O . HIS A 1 237 ? 10.853 -5.912 -5.032 1.00 94.00 237 HIS A O 1
ATOM 1910 N N . TYR A 1 238 ? 9.007 -5.642 -3.768 1.00 94.44 238 TYR A N 1
ATOM 1911 C CA . TYR A 1 238 ? 8.019 -6.117 -4.719 1.00 94.44 238 TYR A CA 1
ATOM 1912 C C . TYR A 1 238 ? 7.419 -4.937 -5.492 1.00 94.44 238 TYR A C 1
ATOM 1914 O O . TYR A 1 238 ? 7.663 -3.771 -5.173 1.00 94.44 238 TYR A O 1
ATOM 1922 N N . SER A 1 239 ? 6.653 -5.236 -6.541 1.00 93.06 239 SER A N 1
ATOM 1923 C CA . SER A 1 239 ? 6.072 -4.228 -7.438 1.00 93.06 239 SER A CA 1
ATOM 1924 C C . SER A 1 239 ? 5.015 -3.364 -6.748 1.00 93.06 239 SER A C 1
ATOM 1926 O O . SER A 1 239 ? 4.820 -2.217 -7.134 1.00 93.06 239 SER A O 1
ATOM 1928 N N . GLY A 1 240 ? 4.370 -3.888 -5.708 1.00 91.44 240 GLY A N 1
ATOM 1929 C CA . GLY A 1 240 ? 3.440 -3.149 -4.862 1.00 91.44 240 GLY A CA 1
ATOM 1930 C C . GLY A 1 240 ? 3.107 -3.916 -3.589 1.00 91.44 240 GLY A C 1
ATOM 1931 O O . GLY A 1 240 ? 3.505 -5.074 -3.424 1.00 91.44 240 GLY A O 1
ATOM 1932 N N . GLU A 1 241 ? 2.370 -3.269 -2.698 1.00 93.38 241 GLU A N 1
ATOM 1933 C CA . GLU A 1 241 ? 1.894 -3.858 -1.449 1.00 93.38 241 GLU A CA 1
ATOM 1934 C C . GLU A 1 241 ? 0.495 -3.341 -1.118 1.00 93.38 241 GLU A C 1
ATOM 1936 O O . GLU A 1 241 ? 0.240 -2.140 -1.168 1.00 93.38 241 GLU A O 1
ATOM 1941 N N . VAL A 1 242 ? -0.418 -4.257 -0.796 1.00 91.88 242 VAL A N 1
ATOM 1942 C CA . VAL A 1 242 ? -1.765 -3.918 -0.324 1.00 91.88 242 VAL A CA 1
ATOM 1943 C C . VAL A 1 242 ? -1.808 -4.087 1.183 1.00 91.88 242 VAL A C 1
ATOM 1945 O O . VAL A 1 242 ? -1.496 -5.160 1.700 1.00 91.88 242 VAL A O 1
ATOM 1948 N N . HIS A 1 243 ? -2.243 -3.051 1.884 1.00 94.00 243 HIS A N 1
ATOM 1949 C CA . HIS A 1 243 ? -2.468 -3.076 3.320 1.00 94.00 243 HIS A CA 1
ATOM 1950 C C . HIS A 1 243 ? -3.955 -3.168 3.622 1.00 94.00 243 HIS A C 1
ATOM 1952 O O . HIS A 1 243 ? -4.707 -2.259 3.289 1.00 94.00 243 HIS A O 1
ATOM 1958 N N . PHE A 1 244 ? -4.363 -4.220 4.331 1.00 92.56 244 PHE A N 1
ATOM 1959 C CA . PHE A 1 244 ? -5.699 -4.333 4.914 1.00 92.56 244 PHE A CA 1
ATOM 1960 C C . PHE A 1 244 ? -5.612 -4.034 6.405 1.00 92.56 244 PHE A C 1
ATOM 1962 O O . PHE A 1 244 ? -4.970 -4.766 7.164 1.00 92.56 244 PHE A O 1
ATOM 1969 N N . VAL A 1 245 ? -6.243 -2.945 6.830 1.00 93.38 245 VAL A N 1
ATOM 1970 C CA . VAL A 1 245 ? -6.189 -2.458 8.207 1.00 93.38 245 VAL A CA 1
ATOM 1971 C C . VAL A 1 245 ? -7.459 -2.856 8.942 1.00 93.38 245 VAL A C 1
ATOM 1973 O O . VAL A 1 245 ? -8.574 -2.532 8.530 1.00 93.38 245 VAL A O 1
ATOM 1976 N N . HIS A 1 246 ? -7.271 -3.517 10.078 1.00 95.19 246 HIS A N 1
ATOM 1977 C CA . HIS A 1 246 ? -8.328 -4.030 10.931 1.00 95.19 246 HIS A CA 1
ATOM 1978 C C . HIS A 1 246 ? -8.278 -3.352 12.303 1.00 95.19 246 HIS A C 1
ATOM 1980 O O . HIS A 1 246 ? -7.197 -3.093 12.839 1.00 95.19 246 HIS A O 1
ATOM 1986 N N . LYS A 1 247 ? -9.448 -3.095 12.889 1.00 95.94 247 LYS A N 1
ATOM 1987 C CA . LYS A 1 247 ? -9.615 -2.528 14.235 1.00 95.94 247 LYS A CA 1
ATOM 1988 C C . LYS A 1 247 ? -10.076 -3.607 15.203 1.00 95.94 247 LYS A C 1
ATOM 1990 O O . LYS A 1 247 ? -10.954 -4.391 14.864 1.00 95.94 247 LYS A O 1
ATOM 1995 N N . GLU A 1 248 ? -9.487 -3.648 16.392 1.00 96.62 248 GLU A N 1
ATOM 1996 C CA . GLU A 1 248 ? -9.871 -4.583 17.451 1.00 96.62 248 GLU A CA 1
ATOM 1997 C C . GLU A 1 248 ? -11.335 -4.387 17.868 1.00 96.62 248 GLU A C 1
ATOM 1999 O O . GLU A 1 248 ? -11.763 -3.275 18.180 1.00 96.62 248 GLU A O 1
ATOM 2004 N N . ASP A 1 249 ? -12.093 -5.479 17.939 1.00 95.12 249 ASP A N 1
ATOM 2005 C CA . ASP A 1 249 ? -13.469 -5.458 18.424 1.00 95.12 249 ASP A CA 1
ATOM 2006 C C . ASP A 1 249 ? -13.502 -5.097 19.917 1.00 95.12 249 ASP A C 1
ATOM 2008 O O . ASP A 1 249 ? -13.001 -5.840 20.761 1.00 95.12 249 ASP A O 1
ATOM 2012 N N . GLY A 1 250 ? -14.110 -3.954 20.251 1.00 93.38 250 GLY A N 1
ATOM 2013 C CA . GLY A 1 250 ? -14.230 -3.482 21.636 1.00 93.38 250 GLY A CA 1
ATOM 2014 C C . GLY A 1 250 ? -12.922 -2.981 22.260 1.00 93.38 250 GLY A C 1
ATOM 2015 O O . GLY A 1 250 ? -12.884 -2.745 23.466 1.00 93.38 250 GLY A O 1
ATOM 2016 N N . GLY A 1 251 ? -11.865 -2.806 21.460 1.00 94.00 251 GLY A N 1
ATOM 2017 C CA . GLY A 1 251 ? -10.559 -2.326 21.909 1.00 94.00 251 GLY A CA 1
ATOM 2018 C C . GLY A 1 251 ? -10.006 -1.198 21.038 1.00 94.00 251 GLY A C 1
ATOM 2019 O O . GLY A 1 251 ? -10.688 -0.656 20.172 1.00 94.00 251 GLY A O 1
ATOM 2020 N N . SER A 1 252 ? -8.747 -0.832 21.283 1.00 93.69 252 SER A N 1
ATOM 2021 C CA . SER A 1 252 ? -8.029 0.211 20.532 1.00 93.69 252 SER A CA 1
ATOM 2022 C C . SER A 1 252 ? -6.888 -0.338 19.671 1.00 93.69 252 SER A C 1
ATOM 2024 O O . SER A 1 252 ? -6.157 0.440 19.060 1.00 93.69 252 SER A O 1
ATOM 2026 N N . GLY A 1 253 ? -6.685 -1.659 19.656 1.00 95.12 253 GLY A N 1
ATOM 2027 C CA . GLY A 1 253 ? -5.640 -2.296 18.866 1.00 95.12 253 GLY A CA 1
ATOM 2028 C C . GLY A 1 253 ? -5.909 -2.224 17.364 1.00 95.12 253 GLY A C 1
ATOM 2029 O O . GLY A 1 253 ? -7.057 -2.230 16.916 1.00 95.12 253 GLY A O 1
ATOM 2030 N N . LEU A 1 254 ? -4.829 -2.215 16.584 1.00 95.56 254 LEU A N 1
ATOM 2031 C CA . LEU A 1 254 ? -4.862 -2.352 15.131 1.00 95.56 254 LEU A CA 1
ATOM 2032 C C . LEU A 1 254 ? -4.120 -3.618 14.709 1.00 95.56 254 LEU A C 1
ATOM 2034 O O . LEU A 1 254 ? -3.149 -4.022 15.351 1.00 95.56 254 LEU A O 1
ATOM 2038 N N . LEU A 1 255 ? -4.573 -4.221 13.614 1.00 95.62 255 LEU A N 1
ATOM 2039 C CA . LEU A 1 255 ? -3.895 -5.323 12.940 1.00 95.62 255 LEU 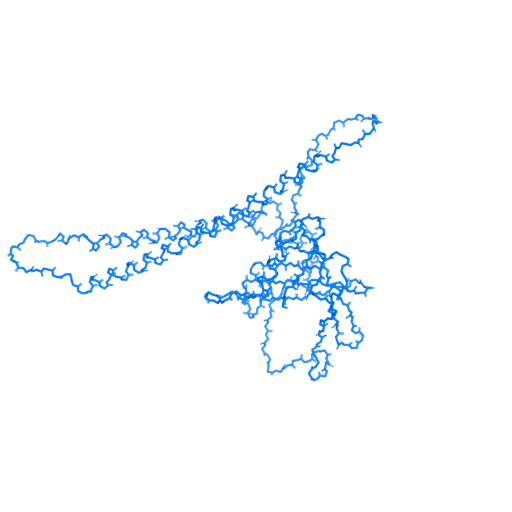A CA 1
ATOM 2040 C C . LEU A 1 255 ? -3.865 -5.030 11.443 1.00 95.62 255 LEU A C 1
ATOM 2042 O O . LEU A 1 255 ? -4.909 -4.795 10.836 1.00 95.62 255 LEU A O 1
ATOM 2046 N N . VAL A 1 256 ? -2.678 -5.063 10.840 1.00 96.25 256 VAL A N 1
ATOM 2047 C CA . VAL A 1 256 ? -2.504 -4.859 9.397 1.00 96.25 256 VAL A CA 1
ATOM 2048 C C . VAL A 1 256 ? -2.034 -6.162 8.766 1.00 96.25 256 VAL A C 1
ATOM 2050 O O . VAL A 1 256 ? -1.056 -6.748 9.224 1.00 96.25 256 VAL A O 1
ATOM 2053 N N . THR A 1 257 ? -2.731 -6.626 7.729 1.00 95.00 257 THR A N 1
ATOM 2054 C CA . THR A 1 257 ? -2.236 -7.715 6.876 1.00 95.00 257 THR A CA 1
ATOM 2055 C C . THR A 1 257 ? -1.748 -7.131 5.558 1.00 95.00 257 THR A C 1
ATOM 2057 O O . THR A 1 257 ? -2.517 -6.448 4.879 1.00 95.00 257 THR A O 1
ATOM 2060 N N . GLY A 1 258 ? -0.491 -7.405 5.209 1.00 94.56 258 GLY A N 1
ATOM 2061 C CA . GLY A 1 258 ? 0.120 -7.001 3.944 1.00 94.56 258 GLY A CA 1
ATOM 2062 C C . GLY A 1 258 ? 0.046 -8.107 2.890 1.00 94.56 258 GLY A C 1
ATOM 2063 O O . GLY A 1 258 ? 0.289 -9.276 3.199 1.00 94.56 258 GLY A O 1
ATOM 2064 N N . LEU A 1 259 ? -0.269 -7.741 1.647 1.00 93.38 259 LEU A N 1
ATOM 2065 C CA . LEU A 1 259 ? -0.178 -8.608 0.472 1.00 93.38 259 LEU A CA 1
ATOM 2066 C C . LEU A 1 259 ? 0.823 -8.015 -0.523 1.00 93.38 259 LEU A C 1
ATOM 2068 O O . LEU A 1 259 ? 0.575 -6.958 -1.101 1.00 93.38 259 LEU A O 1
ATOM 2072 N N . LEU A 1 260 ? 1.934 -8.715 -0.746 1.00 93.56 260 LEU A N 1
ATOM 2073 C CA . LEU A 1 260 ? 2.958 -8.311 -1.709 1.00 93.56 260 LEU A CA 1
ATOM 2074 C C . LEU A 1 260 ? 2.543 -8.686 -3.135 1.00 93.56 260 LEU A C 1
ATOM 2076 O O . LEU A 1 260 ? 2.154 -9.824 -3.403 1.00 93.56 260 LEU A O 1
ATOM 2080 N N . LEU A 1 261 ? 2.671 -7.734 -4.057 1.00 91.06 261 LEU A N 1
ATOM 2081 C CA . LEU A 1 261 ? 2.330 -7.895 -5.468 1.00 91.06 261 LEU A CA 1
ATOM 2082 C C . LEU A 1 261 ? 3.601 -8.008 -6.309 1.00 91.06 261 LEU A C 1
ATOM 2084 O O . LEU A 1 261 ? 4.449 -7.117 -6.306 1.00 91.06 261 LEU A O 1
ATOM 2088 N N . HIS A 1 262 ? 3.729 -9.097 -7.063 1.00 90.56 262 HIS A N 1
ATOM 2089 C CA . HIS A 1 262 ? 4.861 -9.329 -7.955 1.00 90.56 262 HIS A CA 1
ATOM 2090 C C . HIS A 1 262 ? 4.407 -9.271 -9.413 1.00 90.56 262 HIS A C 1
ATOM 2092 O O . HIS A 1 262 ? 3.793 -10.216 -9.911 1.00 90.56 262 HIS A O 1
ATOM 2098 N N . ALA A 1 263 ? 4.717 -8.174 -10.100 1.00 88.12 263 ALA A N 1
ATOM 2099 C CA . ALA A 1 263 ? 4.440 -8.053 -11.524 1.00 88.12 263 ALA A CA 1
ATOM 2100 C C . ALA A 1 263 ? 5.472 -8.852 -12.333 1.00 88.12 263 ALA A C 1
ATOM 2102 O O . ALA A 1 263 ? 6.675 -8.779 -12.076 1.00 88.12 263 ALA A O 1
ATOM 2103 N N . ARG A 1 264 ? 4.996 -9.601 -13.331 1.00 87.06 264 ARG A N 1
ATOM 2104 C CA . ARG A 1 264 ? 5.833 -10.302 -14.310 1.00 87.06 264 ARG A CA 1
ATOM 2105 C C . ARG A 1 264 ? 5.345 -9.977 -15.706 1.00 87.06 264 ARG A C 1
ATOM 2107 O O . ARG A 1 264 ? 4.157 -10.086 -15.989 1.00 87.06 264 ARG A O 1
ATOM 2114 N N . GLU A 1 265 ? 6.270 -9.606 -16.575 1.00 86.75 265 GLU A N 1
ATOM 2115 C CA . GLU A 1 265 ? 5.956 -9.384 -17.979 1.00 86.75 265 GLU A CA 1
ATOM 2116 C C . GLU A 1 265 ? 5.463 -10.680 -18.638 1.00 86.75 265 GLU A C 1
ATOM 2118 O O . GLU A 1 265 ? 5.992 -11.763 -18.379 1.00 86.75 265 GLU A O 1
ATOM 2123 N N . GLY A 1 266 ? 4.404 -10.573 -19.444 1.00 84.44 266 GLY A N 1
ATOM 2124 C CA . GLY A 1 266 ? 3.777 -11.710 -20.121 1.00 84.44 266 GLY A CA 1
ATOM 2125 C C . GLY A 1 266 ? 2.986 -12.663 -19.215 1.00 84.44 266 GLY A C 1
ATOM 2126 O O . GLY A 1 266 ? 2.443 -13.648 -19.714 1.00 84.44 266 GLY A O 1
ATOM 2127 N N . ALA A 1 267 ? 2.897 -12.402 -17.906 1.00 87.25 267 ALA A N 1
ATOM 2128 C CA . ALA A 1 267 ? 1.998 -13.146 -17.030 1.00 87.25 267 ALA A CA 1
ATOM 2129 C C . ALA A 1 267 ? 0.551 -12.676 -17.221 1.00 87.25 267 ALA A C 1
ATOM 2131 O O . ALA A 1 267 ? 0.300 -11.492 -17.441 1.00 87.25 267 ALA A O 1
ATOM 2132 N N . ALA A 1 268 ? -0.398 -13.608 -17.116 1.00 85.75 268 ALA A N 1
ATOM 2133 C CA . ALA A 1 268 ? -1.812 -13.261 -17.078 1.00 85.75 268 ALA A CA 1
ATOM 2134 C C . ALA A 1 268 ? -2.110 -12.381 -15.856 1.00 85.75 268 ALA A C 1
ATOM 2136 O O . ALA A 1 268 ? -1.530 -12.583 -14.782 1.00 85.75 268 ALA A O 1
ATOM 2137 N N . GLU A 1 269 ? -3.025 -11.427 -16.024 1.00 85.12 269 GLU A N 1
ATOM 2138 C CA . GLU A 1 269 ? -3.529 -10.628 -14.915 1.00 85.12 269 GLU A CA 1
ATOM 2139 C C . GLU A 1 269 ? -4.209 -11.535 -13.879 1.00 85.12 269 GLU A C 1
ATOM 2141 O O . GLU A 1 269 ? -4.842 -12.549 -14.191 1.00 85.12 269 GLU A O 1
ATOM 2146 N N . SER A 1 270 ? -4.003 -11.214 -12.602 1.00 86.06 270 SER A N 1
ATOM 2147 C CA . SER A 1 270 ? -4.638 -11.957 -11.520 1.00 86.06 270 SER A CA 1
ATOM 2148 C C . SER A 1 270 ? -6.097 -11.539 -11.446 1.00 86.06 270 SER A C 1
ATOM 2150 O O . SER A 1 270 ? -6.370 -10.386 -11.124 1.00 86.06 270 SER A O 1
ATOM 2152 N N . ALA A 1 271 ? -7.019 -12.484 -11.644 1.00 86.56 271 ALA A N 1
ATOM 2153 C CA . ALA A 1 271 ? -8.457 -12.236 -11.514 1.00 86.56 271 ALA A CA 1
ATOM 2154 C C . ALA A 1 271 ? -8.821 -11.579 -10.169 1.00 86.56 271 ALA A C 1
ATOM 2156 O O . ALA A 1 271 ? -9.707 -10.736 -10.100 1.00 86.56 271 ALA A O 1
ATOM 2157 N N . TRP A 1 272 ? -8.094 -11.912 -9.095 1.00 84.94 272 TRP A N 1
ATOM 2158 C CA . TRP A 1 272 ? -8.272 -11.257 -7.799 1.00 84.94 272 TRP A CA 1
ATOM 2159 C C . TRP A 1 272 ? -7.840 -9.781 -7.827 1.00 84.94 272 TRP A C 1
ATOM 2161 O O . TRP A 1 272 ? -8.541 -8.929 -7.290 1.00 84.94 272 TRP A O 1
ATOM 2171 N N . VAL A 1 273 ? -6.701 -9.462 -8.455 1.00 82.69 273 VAL A N 1
ATOM 2172 C CA . VAL A 1 273 ? -6.213 -8.073 -8.570 1.00 82.69 273 VAL A CA 1
ATOM 2173 C C . VAL A 1 273 ? -7.133 -7.258 -9.476 1.00 82.69 273 VAL A C 1
ATOM 2175 O O . VAL A 1 273 ? -7.451 -6.121 -9.138 1.00 82.69 273 VAL A O 1
ATOM 2178 N N . GLU A 1 274 ? -7.594 -7.841 -10.583 1.00 84.44 274 GLU A N 1
ATOM 2179 C CA . GLU A 1 274 ? -8.596 -7.232 -11.462 1.00 84.44 274 GLU A CA 1
ATOM 2180 C C . GLU A 1 274 ? -9.879 -6.906 -10.693 1.00 84.44 274 GLU A C 1
ATOM 2182 O O . GLU A 1 274 ? -10.403 -5.799 -10.807 1.00 84.44 274 GLU A O 1
ATOM 2187 N N . ASP A 1 275 ? -10.366 -7.836 -9.869 1.00 82.69 275 ASP A N 1
ATOM 2188 C CA . ASP A 1 275 ? -11.589 -7.650 -9.091 1.00 82.69 275 ASP A CA 1
ATOM 2189 C C . ASP A 1 275 ? -11.441 -6.561 -8.017 1.00 82.69 275 ASP A C 1
ATOM 2191 O O . ASP A 1 275 ? -12.340 -5.734 -7.834 1.00 82.69 275 ASP A O 1
ATOM 2195 N N . VAL A 1 276 ? -10.278 -6.494 -7.359 1.00 79.12 276 VAL A N 1
ATOM 2196 C CA . VAL A 1 276 ? -9.927 -5.396 -6.447 1.00 79.12 276 VAL A CA 1
ATOM 2197 C C . VAL A 1 276 ? -9.883 -4.068 -7.204 1.00 79.12 276 VAL A C 1
ATOM 2199 O O . VAL A 1 276 ? -10.533 -3.115 -6.785 1.00 79.12 276 VAL A O 1
ATOM 2202 N N . TRP A 1 277 ? -9.208 -4.006 -8.355 1.00 77.56 277 TRP A N 1
ATOM 2203 C CA . TRP A 1 277 ? -9.106 -2.788 -9.166 1.00 77.56 277 TRP A CA 1
ATOM 2204 C C . TRP A 1 277 ? -10.463 -2.314 -9.698 1.00 77.56 277 TRP A C 1
ATOM 2206 O O . TRP A 1 277 ? -10.774 -1.122 -9.682 1.00 77.56 277 TRP A O 1
ATOM 2216 N N . ARG A 1 278 ? -11.312 -3.243 -10.143 1.00 82.38 278 ARG A N 1
ATOM 2217 C CA . ARG A 1 278 ? -12.697 -2.965 -10.539 1.00 82.38 278 ARG A CA 1
ATOM 2218 C C . ARG A 1 278 ? -13.473 -2.362 -9.372 1.00 82.38 278 ARG A C 1
ATOM 2220 O O . ARG A 1 278 ? -14.051 -1.290 -9.521 1.00 82.38 278 ARG A O 1
ATOM 2227 N N . THR A 1 279 ? -13.426 -3.012 -8.212 1.00 73.50 279 THR A N 1
ATOM 2228 C CA . THR A 1 279 ? -14.112 -2.565 -6.992 1.00 73.50 279 THR A CA 1
ATOM 2229 C C . THR A 1 279 ? -13.625 -1.182 -6.540 1.00 73.50 279 THR A C 1
ATOM 2231 O O . THR A 1 279 ? -14.424 -0.329 -6.157 1.00 73.50 279 THR A O 1
ATOM 2234 N N . MET A 1 280 ? -12.322 -0.910 -6.655 1.00 70.69 280 MET A N 1
ATOM 2235 C CA . MET A 1 280 ? -11.733 0.407 -6.389 1.00 70.69 280 MET A CA 1
ATOM 2236 C C . MET A 1 280 ? -12.316 1.501 -7.293 1.00 70.69 280 MET A C 1
ATOM 2238 O O . MET A 1 280 ? -12.577 2.607 -6.819 1.00 70.69 280 MET A O 1
ATOM 2242 N N . ASN A 1 28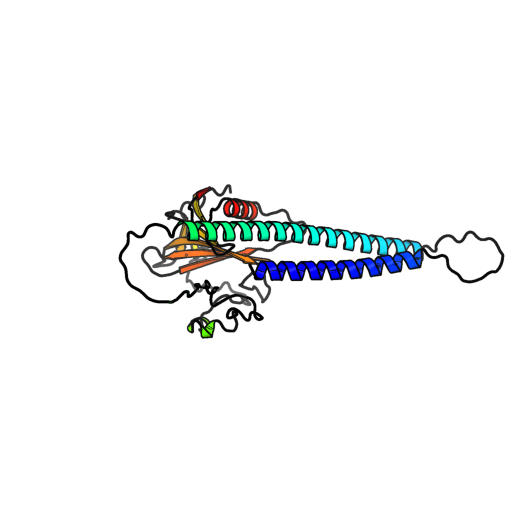1 ? -12.547 1.199 -8.575 1.00 74.75 281 ASN A N 1
ATOM 2243 C CA . ASN A 1 281 ? -13.125 2.139 -9.541 1.00 74.75 281 ASN A CA 1
ATOM 2244 C C . ASN A 1 281 ? -14.631 2.376 -9.340 1.00 74.75 281 ASN A C 1
ATOM 2246 O O . ASN A 1 281 ? -15.159 3.373 -9.832 1.00 74.75 281 ASN A O 1
ATOM 2250 N N . GLU A 1 282 ? -15.320 1.480 -8.633 1.00 74.06 282 GLU A N 1
ATOM 2251 C CA . GLU A 1 282 ? -16.736 1.634 -8.284 1.00 74.06 282 GLU A CA 1
ATOM 2252 C C . GLU A 1 282 ? -16.940 2.573 -7.090 1.00 74.06 282 GLU A C 1
ATOM 2254 O O . GLU A 1 282 ? -17.998 3.195 -6.976 1.00 74.06 282 GLU A O 1
ATOM 2259 N N . GLY A 1 283 ? -15.925 2.719 -6.232 1.00 69.38 283 GLY A N 1
ATOM 2260 C CA . GLY A 1 283 ? -15.946 3.610 -5.081 1.00 69.38 283 GLY A CA 1
ATOM 2261 C C . GLY A 1 283 ? -16.179 5.081 -5.451 1.00 69.38 283 GLY A C 1
ATOM 2262 O O . GLY A 1 283 ? -15.658 5.596 -6.442 1.00 69.38 283 GLY A O 1
ATOM 2263 N N . LYS A 1 284 ? -16.932 5.789 -4.604 1.00 68.50 284 LYS A N 1
ATOM 2264 C CA . LYS A 1 284 ? -17.134 7.241 -4.701 1.00 68.50 284 LYS A CA 1
ATOM 2265 C C . LYS A 1 284 ? -16.453 7.960 -3.542 1.00 68.50 284 LYS A C 1
ATOM 2267 O O . LYS A 1 284 ? -16.420 7.452 -2.421 1.00 68.50 284 LYS A O 1
ATOM 2272 N N . GLU A 1 285 ? -15.865 9.120 -3.824 1.00 67.12 285 GLU A N 1
ATOM 2273 C CA . GLU A 1 285 ? -15.238 9.962 -2.799 1.00 67.12 285 GLU A CA 1
ATOM 2274 C C . GLU A 1 285 ? -16.318 10.496 -1.855 1.00 67.12 285 GLU A C 1
ATOM 2276 O O . GLU A 1 285 ? -17.347 10.996 -2.307 1.00 67.12 285 GLU A O 1
ATOM 2281 N N . GLY A 1 286 ? -16.122 10.337 -0.545 1.00 66.94 286 GLY A N 1
ATOM 2282 C CA . GLY A 1 286 ? -17.054 10.835 0.475 1.00 66.94 286 GLY A CA 1
ATOM 2283 C C . GLY A 1 286 ? -18.388 10.078 0.595 1.00 66.94 286 GLY A C 1
ATOM 2284 O O . GLY A 1 286 ? -19.044 10.181 1.633 1.00 66.94 286 GLY A O 1
ATOM 2285 N N . GLU A 1 287 ? -18.754 9.255 -0.390 1.00 79.12 287 GLU A N 1
ATOM 2286 C CA . GLU A 1 287 ? -20.023 8.521 -0.448 1.00 79.12 287 GLU A CA 1
ATOM 2287 C C . GLU A 1 287 ? -19.818 6.997 -0.349 1.00 79.12 287 GLU A C 1
ATOM 2289 O O . GLU A 1 287 ? -19.091 6.421 -1.159 1.00 79.12 287 GLU A O 1
ATOM 2294 N N . PRO A 1 288 ? -20.473 6.309 0.605 1.00 83.19 288 PRO A N 1
ATOM 2295 C CA . PRO A 1 288 ? -20.491 4.849 0.650 1.00 83.19 288 PRO A CA 1
ATOM 2296 C C . PRO A 1 288 ? -21.323 4.273 -0.500 1.00 83.19 288 PRO A C 1
ATOM 2298 O O . PRO A 1 288 ? -22.481 4.655 -0.679 1.00 83.19 288 PRO A O 1
ATOM 2301 N N . VAL A 1 289 ? -20.764 3.314 -1.234 1.00 84.44 289 VAL A N 1
ATOM 2302 C CA . VAL A 1 289 ? -21.448 2.588 -2.311 1.00 84.44 289 VAL A CA 1
ATOM 2303 C C . VAL A 1 289 ? -21.365 1.077 -2.094 1.00 84.44 289 VAL A C 1
ATOM 2305 O O . VAL A 1 289 ? -20.312 0.583 -1.687 1.00 84.44 289 VAL A O 1
ATOM 2308 N N . PRO A 1 290 ? -22.447 0.322 -2.352 1.00 85.19 290 PRO A N 1
ATOM 2309 C CA . PRO A 1 290 ? -22.409 -1.126 -2.249 1.00 85.19 290 PRO A CA 1
ATOM 2310 C C . PRO A 1 290 ? -21.537 -1.703 -3.366 1.00 85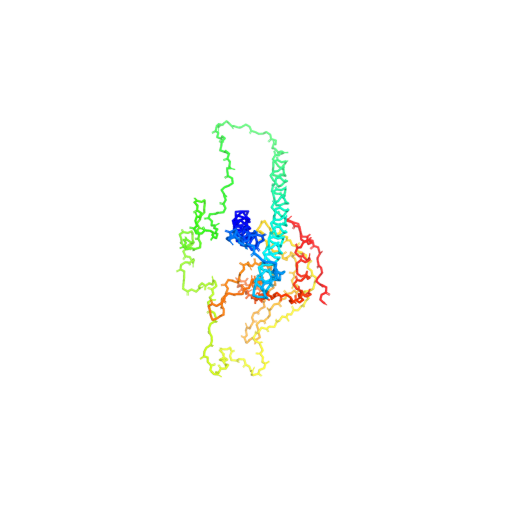.19 290 PRO A C 1
ATOM 2312 O O . PRO A 1 290 ? -21.730 -1.389 -4.540 1.00 85.19 290 PRO A O 1
ATOM 2315 N N . VAL A 1 291 ? -20.606 -2.571 -2.992 1.00 84.12 291 VAL A N 1
ATOM 2316 C CA . VAL A 1 291 ? -19.721 -3.306 -3.890 1.00 84.12 291 VAL A CA 1
ATOM 2317 C C . VAL A 1 291 ? -19.719 -4.782 -3.517 1.00 84.12 291 VAL A C 1
ATOM 2319 O O . VAL A 1 291 ? -19.835 -5.158 -2.346 1.00 84.12 291 VAL A O 1
ATOM 2322 N N . THR A 1 292 ? -19.555 -5.623 -4.530 1.00 85.00 292 THR A N 1
ATOM 2323 C CA . THR A 1 292 ? -19.432 -7.070 -4.365 1.00 85.00 292 THR A CA 1
ATOM 2324 C C . THR A 1 292 ? -18.179 -7.541 -5.082 1.00 85.00 292 THR A C 1
ATOM 2326 O O . THR A 1 292 ? -18.037 -7.308 -6.282 1.00 85.00 292 THR A O 1
ATOM 2329 N N . MET A 1 293 ? -17.293 -8.221 -4.360 1.00 80.56 293 MET A N 1
ATOM 2330 C CA . MET A 1 293 ? -16.166 -8.952 -4.938 1.00 80.56 293 MET A CA 1
ATOM 2331 C C . MET A 1 293 ? -16.672 -10.240 -5.598 1.00 80.56 293 MET A C 1
ATOM 2333 O O . MET A 1 293 ? -17.456 -10.981 -4.999 1.00 80.56 293 MET A O 1
ATOM 2337 N N . GLN A 1 294 ? -16.246 -10.498 -6.833 1.00 74.75 294 GLN A N 1
ATOM 2338 C CA . GLN A 1 294 ? -16.809 -11.539 -7.703 1.00 74.75 294 GLN A CA 1
ATOM 2339 C C . GLN A 1 294 ? -16.111 -12.906 -7.629 1.00 74.75 294 GLN A C 1
ATOM 2341 O O . GLN A 1 294 ? -16.549 -13.807 -8.337 1.00 74.75 294 GLN A O 1
ATOM 2346 N N . LEU A 1 295 ? -15.084 -13.057 -6.779 1.00 60.22 295 LEU A N 1
ATOM 2347 C CA . LEU A 1 295 ? -14.240 -14.261 -6.605 1.00 60.22 295 LEU A CA 1
ATOM 2348 C C . LEU A 1 295 ? -14.854 -15.607 -7.030 1.00 60.22 295 LEU A C 1
ATOM 2350 O O . LEU A 1 295 ? -15.809 -16.065 -6.347 1.00 60.22 295 LEU A O 1
#

Radius of gyration: 28.84 Å; chains: 1; bounding box: 68×73×88 Å

Secondary structure (DSSP, 8-state):
-HHHHHHHHHHHHHHHHHHHHHHHHHHHHHHHHS----------------HHHHHHHHHHHHHHHHHHHHHHHHHHHHHHHHHHHHHHHHHHHHHHHHHHHH-------------------PPPSB-S-TT-SSSB-GGGGGGT-GGGGSSS-S--EE----SS---TT-PPTT--SEEEES--SEEEEEE-SSTTEEEE-S----EEEE-STT--EEEEEEEEEEES-SSEETTEEPSEEEEEEEEETTSS-EEEEEEEE---TTPPPPHHHHHHHHHHHH-EESS-EEEE---

InterPro domains:
  IPR001148 Alpha carbonic anhydrase domain [PF00194] (138-249)
  IPR001148 Alpha carbonic anhydrase domain [PS51144] (124-295)
  IPR001148 Alpha carbonic anhydrase domain [SM01057] (126-295)
  IPR018338 Carbonic anhydrase, alpha-class, conserved site [PS00162] (229-245)
  IPR023561 Carbonic anhydrase, alpha-class [PTHR18952] (125-265)
  IPR036398 Alpha carbonic anhydrase domain superfamily [G3DSA:3.10.200.10] (117-294)
  IPR036398 Alpha carbonic anhydrase domain superfamily [SSF51069] (126-282)

Foldseek 3Di:
DVVLVVVLVVLVVVLVVLVVVLVVLVVVLVVLVDPPPDDDDDDDDPPDPDVVSVVSNVVSVVVNVVSVVVSVVSVVVSVVSVVVVVVLVVVVVVVVVVVVVVPDDDDDDDDDDDDPPPPPVQPDQEDDDPPDPRHDHLVCCCVVPVCSVDPDDDDEEDEDDDPDPDPPQPDDPPDDQKDWFFDPFKFFWADEPDPFKIFGDPDFGTWMWGPHDVIWIWGFTMKGKAQWDRYHYVNHIARIKMWTWTATDVDGDIDIDIDGHHDDPPDDDDLQVVQVVVQSVVHDHPGTDMGGRPD

pLDDT: mean 78.01, std 17.17, range [31.25, 97.38]

Organism: Pythium insidiosum (NCBI:txid114742)